Protein AF-A0A6V7LSE6-F1 (afdb_monomer_lite)

pLDDT: mean 80.86, std 15.26, range [28.3, 97.62]

Foldseek 3Di:
DPPPDDDDQDDDDDPPDDPLVLLVLQLVVQQVVCCVVPVDRLVVDPQLSVQSSVQSSVQVLCLLPDQKDWRWGQCSDPRDIDIDMDGNVNSCVSCVVVLVVVCVRVVVRCVSGPDDLANAAEDEAADDVSSRVSSVVVVCVSRVNYDDDPDPDDSDCVVVVVVVVVVVVCVVVVQDPVCVVPDPDPFPFAQFWKWKAWPNDTDDIDHGGPGPPDDDDDDDDHPDDDPVDTDIWIWGAHPPPPGDTHTPGD

Radius of gyration: 24.7 Å; chains: 1; bounding box: 53×60×62 Å

Secondary structure (DSSP, 8-state):
--SS----------TT-SHHHHHHHHHHHHHHHHHHHHS--TTS-HHHHHHHHHHHHHHHHHHHHSSEEEEEEEEEETTEEEEEEEEHHHHHHHHHHHHHHHHHHHHHHHHHSS--GGG--EE---SGGGG-HHHHHHHHHH-TT-EE---SS-TTTHHHHHHHHHHHHHHHTT--TTTTTT--------SSEEEEEETTEEEEEEPTTPPSS---------S--BTTB--EEEEEE-SSSS---EEEE-

InterPro domains:
  IPR013126 Heat shock protein 70 family [PF00012] (2-249)
  IPR013126 Heat shock protein 70 family [PTHR45639] (4-220)
  IPR043129 ATPase, nucleotide binding domain [SSF53067] (3-169)

Organism: NCBI:txid1563983

Structure (mmCIF, N/CA/C/O backbone):
data_AF-A0A6V7LSE6-F1
#
_entry.id   AF-A0A6V7LSE6-F1
#
loop_
_atom_site.group_PDB
_atom_site.id
_atom_site.type_symbol
_atom_site.label_atom_id
_atom_site.label_alt_id
_atom_site.label_comp_id
_atom_site.label_asym_id
_atom_site.label_entity_id
_atom_site.label_seq_id
_atom_site.pdbx_PDB_ins_code
_atom_site.Cartn_x
_atom_site.Cartn_y
_atom_site.Cartn_z
_atom_site.occupancy
_atom_site.B_iso_or_equiv
_atom_site.auth_seq_id
_atom_site.auth_comp_id
_atom_site.auth_asym_id
_atom_site.auth_atom_id
_atom_site.pdbx_PDB_model_num
ATOM 1 N N . VAL A 1 1 ? 18.902 14.011 -17.701 1.00 41.09 1 VAL A N 1
ATOM 2 C CA . VAL A 1 1 ? 18.143 13.471 -18.846 1.00 41.09 1 VAL A CA 1
ATOM 3 C C . VAL A 1 1 ? 18.376 14.410 -20.009 1.00 41.09 1 VAL A C 1
ATOM 5 O O . VAL A 1 1 ? 17.791 15.483 -20.042 1.00 41.09 1 VAL A O 1
ATOM 8 N N . THR A 1 2 ? 19.296 14.055 -20.893 1.00 28.30 2 THR A N 1
ATOM 9 C CA . THR A 1 2 ? 19.590 14.814 -22.112 1.00 28.30 2 THR A CA 1
ATOM 10 C C . THR A 1 2 ? 19.314 13.824 -23.237 1.00 28.30 2 THR A C 1
ATOM 12 O O . THR A 1 2 ? 20.053 12.856 -23.361 1.00 28.30 2 THR A O 1
ATOM 15 N N . GLY A 1 3 ? 18.185 13.971 -23.943 1.00 44.81 3 GLY A N 1
ATOM 16 C CA . GLY A 1 3 ? 17.813 13.079 -25.057 1.00 44.81 3 GLY A CA 1
ATOM 17 C C . GLY A 1 3 ? 16.538 12.235 -24.903 1.00 44.81 3 GLY A C 1
ATOM 18 O O . GLY A 1 3 ? 16.296 11.390 -25.750 1.00 44.81 3 GLY A O 1
ATOM 19 N N . GLY A 1 4 ? 15.714 12.435 -23.867 1.00 54.31 4 GLY A N 1
ATOM 20 C CA . GLY A 1 4 ? 14.363 11.840 -23.799 1.00 54.31 4 GLY A CA 1
ATOM 21 C C . GLY A 1 4 ? 14.275 10.317 -23.598 1.00 54.31 4 GLY A C 1
ATOM 22 O O . GLY A 1 4 ? 13.171 9.805 -23.449 1.00 54.31 4 GLY A O 1
ATOM 23 N N . ALA A 1 5 ? 15.399 9.601 -23.543 1.00 61.03 5 ALA A N 1
ATOM 24 C CA . ALA A 1 5 ? 15.430 8.173 -23.238 1.00 61.03 5 ALA A CA 1
ATOM 25 C C . ALA A 1 5 ? 15.346 7.924 -21.720 1.00 61.03 5 ALA A C 1
ATOM 27 O O . ALA A 1 5 ? 16.067 8.550 -20.935 1.00 61.03 5 ALA A O 1
ATOM 28 N N . PHE A 1 6 ? 14.472 7.000 -21.316 1.00 70.25 6 PHE A N 1
ATOM 29 C CA . PHE A 1 6 ? 14.359 6.507 -19.944 1.00 70.25 6 PHE A CA 1
ATOM 30 C C . PHE A 1 6 ? 15.044 5.143 -19.843 1.00 70.25 6 PHE A C 1
ATOM 32 O O . PHE A 1 6 ? 14.779 4.255 -20.647 1.00 70.25 6 PHE A O 1
ATOM 39 N N . THR A 1 7 ? 15.909 4.966 -18.845 1.00 73.69 7 THR A N 1
ATOM 40 C CA . THR A 1 7 ? 16.570 3.684 -18.565 1.00 73.69 7 THR A CA 1
ATOM 41 C C . THR A 1 7 ? 16.297 3.297 -17.123 1.00 73.69 7 THR A C 1
ATOM 43 O O . THR A 1 7 ? 16.542 4.088 -16.210 1.00 73.69 7 THR A O 1
ATOM 46 N N . ILE A 1 8 ? 15.788 2.084 -16.921 1.00 79.75 8 ILE A N 1
ATOM 47 C CA . ILE A 1 8 ? 15.561 1.515 -15.593 1.00 79.75 8 ILE A CA 1
ATOM 48 C C . ILE A 1 8 ? 16.903 0.986 -15.083 1.00 79.75 8 ILE A C 1
ATOM 50 O O . ILE A 1 8 ? 17.516 0.147 -15.732 1.00 79.75 8 ILE A O 1
ATOM 54 N N . GLN A 1 9 ? 17.368 1.497 -13.942 1.00 83.31 9 GLN A N 1
ATOM 55 C CA . GLN A 1 9 ? 18.620 1.041 -13.320 1.00 83.31 9 GLN A CA 1
ATOM 56 C C . GLN A 1 9 ? 18.411 -0.203 -12.452 1.00 83.31 9 GLN A C 1
ATOM 58 O O . GLN A 1 9 ? 19.243 -1.099 -12.429 1.00 83.31 9 GLN A O 1
ATOM 63 N N . SER A 1 10 ? 17.302 -0.248 -11.715 1.00 84.12 10 SER A N 1
ATOM 64 C CA . SER A 1 10 ? 16.947 -1.352 -10.827 1.00 84.12 10 SER A CA 1
ATOM 65 C C . SER A 1 10 ? 15.459 -1.270 -10.486 1.00 84.12 10 SER A C 1
ATOM 67 O O . SER A 1 10 ? 14.854 -0.198 -10.560 1.00 84.12 10 SER A O 1
ATOM 69 N N . THR A 1 11 ? 14.849 -2.404 -10.153 1.00 84.25 11 THR A N 1
ATOM 70 C CA . THR A 1 11 ? 13.455 -2.515 -9.707 1.00 84.25 11 THR A CA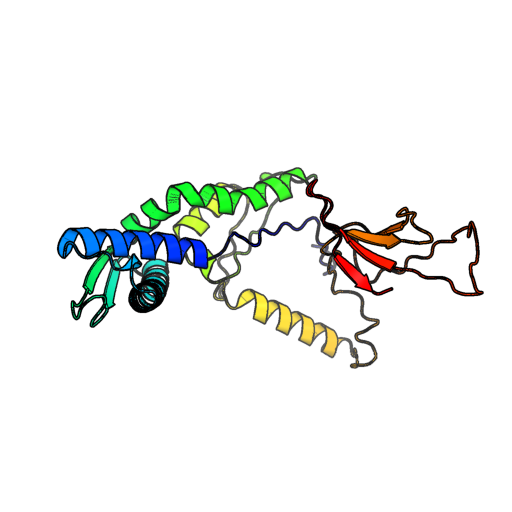 1
ATOM 71 C C . THR A 1 11 ? 13.389 -3.529 -8.573 1.00 84.25 11 THR A C 1
ATOM 73 O O . THR A 1 11 ? 14.045 -4.564 -8.625 1.00 84.25 11 THR A O 1
ATOM 76 N N . LYS A 1 12 ? 12.592 -3.242 -7.540 1.00 85.19 12 LYS A N 1
ATOM 77 C CA . LYS A 1 12 ? 12.327 -4.178 -6.445 1.00 85.19 12 LYS A CA 1
ATOM 78 C C . LYS A 1 12 ? 10.854 -4.132 -6.070 1.00 85.19 12 LYS A C 1
ATOM 80 O O . LYS A 1 12 ? 10.269 -3.056 -5.963 1.00 85.19 12 LYS A O 1
ATOM 85 N N . TYR A 1 13 ? 10.268 -5.304 -5.859 1.00 84.50 13 TYR A N 1
ATOM 86 C CA . TYR A 1 13 ? 8.858 -5.470 -5.529 1.00 84.50 13 TYR A CA 1
ATOM 87 C C . TYR A 1 13 ? 8.682 -6.511 -4.422 1.00 84.50 13 TYR A C 1
ATOM 89 O O . TYR A 1 13 ? 9.361 -7.534 -4.416 1.00 84.50 13 TYR A O 1
ATOM 97 N N . TYR A 1 14 ? 7.748 -6.254 -3.503 1.00 84.50 14 TYR A N 1
ATOM 98 C CA . TYR A 1 14 ? 7.370 -7.190 -2.446 1.00 84.50 14 TYR A CA 1
ATOM 99 C C . TYR A 1 14 ? 5.860 -7.429 -2.513 1.00 84.50 14 TYR A C 1
ATOM 101 O O . TYR A 1 14 ? 5.093 -6.507 -2.224 1.00 84.50 14 TYR A O 1
ATOM 109 N N . PRO A 1 15 ? 5.406 -8.652 -2.836 1.00 81.38 15 PRO A N 1
ATOM 110 C CA . PRO A 1 15 ? 3.982 -8.947 -3.014 1.00 81.38 15 PRO A CA 1
ATOM 111 C C . PRO A 1 15 ? 3.169 -8.825 -1.722 1.00 81.38 15 PRO A C 1
ATOM 113 O O . PRO A 1 15 ? 1.960 -8.605 -1.751 1.00 81.38 15 PRO A O 1
ATOM 116 N N . THR A 1 16 ? 3.832 -8.951 -0.576 1.00 82.06 16 THR A N 1
ATOM 117 C CA . THR A 1 16 ? 3.218 -8.892 0.754 1.00 82.06 16 THR A CA 1
ATOM 118 C C . THR A 1 16 ? 3.060 -7.465 1.286 1.00 82.06 16 THR A C 1
ATOM 120 O O . THR A 1 16 ? 2.354 -7.257 2.275 1.00 82.06 16 THR A O 1
ATOM 123 N N . LEU A 1 17 ? 3.693 -6.470 0.652 1.00 85.31 17 LEU A N 1
ATOM 124 C CA . LEU A 1 17 ? 3.636 -5.073 1.075 1.00 85.31 17 LEU A CA 1
ATOM 125 C C . LEU A 1 17 ? 2.586 -4.320 0.261 1.00 85.31 17 LEU A C 1
ATOM 127 O O . LEU A 1 17 ? 2.703 -4.145 -0.948 1.00 85.31 17 LEU A O 1
ATOM 131 N N . GLY A 1 18 ? 1.543 -3.837 0.934 1.00 87.75 18 GLY A N 1
ATOM 132 C CA . GLY A 1 18 ? 0.503 -3.052 0.286 1.00 87.75 18 GLY A CA 1
ATOM 133 C C . GLY A 1 18 ? -0.510 -2.474 1.262 1.00 87.75 18 GLY A C 1
ATOM 134 O O . GLY A 1 18 ? -0.539 -2.803 2.447 1.00 87.75 18 GLY A O 1
ATOM 135 N N . GLY A 1 19 ? -1.407 -1.634 0.744 1.00 91.44 19 GLY A N 1
ATOM 136 C CA . GLY A 1 19 ? -2.416 -0.953 1.556 1.00 91.44 19 GLY A CA 1
ATOM 137 C C . GLY A 1 19 ? -3.375 -1.884 2.306 1.00 91.44 19 GLY A C 1
ATOM 138 O O . GLY A 1 19 ? -3.972 -1.448 3.289 1.00 91.44 19 GLY A O 1
ATOM 139 N N . HIS A 1 20 ? -3.506 -3.145 1.875 1.00 92.50 20 HIS A N 1
ATOM 140 C CA . HIS A 1 20 ? -4.305 -4.164 2.558 1.00 92.50 20 HIS A CA 1
ATOM 141 C C . HIS A 1 20 ? -3.737 -4.495 3.946 1.00 92.50 20 HIS A C 1
ATOM 143 O O . HIS A 1 20 ? -4.503 -4.562 4.900 1.00 92.50 20 HIS A O 1
ATOM 149 N N . LYS A 1 21 ? -2.406 -4.578 4.090 1.00 93.44 21 LYS A N 1
ATOM 150 C CA . LYS A 1 21 ? -1.740 -4.835 5.375 1.00 93.44 21 LYS A CA 1
ATOM 151 C C . LYS A 1 21 ? -2.041 -3.725 6.383 1.00 93.44 21 LYS A C 1
ATOM 153 O O . LYS A 1 21 ? -2.333 -3.998 7.542 1.00 93.44 21 LYS A O 1
ATOM 158 N N . LEU A 1 22 ? -2.053 -2.466 5.935 1.00 94.62 22 LEU A N 1
ATOM 159 C CA . LEU A 1 22 ? -2.431 -1.327 6.783 1.00 94.62 22 LEU A CA 1
ATOM 160 C C . LEU A 1 22 ? -3.918 -1.354 7.161 1.00 94.62 22 LEU A C 1
ATOM 162 O O . LEU A 1 22 ? -4.269 -1.025 8.295 1.00 94.62 22 LEU A O 1
ATOM 166 N N . THR A 1 23 ? -4.789 -1.769 6.233 1.00 95.88 23 THR A N 1
ATOM 167 C CA . THR A 1 23 ? -6.208 -2.005 6.530 1.00 95.88 23 THR A CA 1
ATOM 168 C C . THR A 1 23 ? -6.370 -3.107 7.581 1.00 95.88 23 THR A C 1
ATOM 170 O O . THR A 1 23 ? -7.172 -2.951 8.497 1.00 95.88 23 THR A O 1
ATOM 173 N N . ASP A 1 24 ? -5.607 -4.197 7.497 1.00 94.94 24 ASP A N 1
ATOM 174 C CA . ASP A 1 24 ? -5.692 -5.325 8.433 1.00 94.94 24 ASP A CA 1
ATOM 175 C C . ASP A 1 24 ? -5.225 -4.941 9.845 1.00 94.94 24 ASP A C 1
ATOM 177 O O . ASP A 1 24 ? -5.874 -5.303 10.829 1.00 94.94 24 ASP A O 1
ATOM 181 N N . LEU A 1 25 ? -4.173 -4.123 9.966 1.00 95.31 25 LEU A N 1
ATOM 182 C CA . LEU A 1 25 ? -3.748 -3.549 11.250 1.00 95.31 25 LEU A CA 1
ATOM 183 C C . LEU A 1 25 ? -4.846 -2.687 11.882 1.00 95.31 25 LEU A C 1
ATOM 185 O O . LEU A 1 25 ? -5.147 -2.821 13.070 1.00 95.31 25 LEU A O 1
ATOM 189 N N . LEU A 1 26 ? -5.480 -1.829 11.081 1.00 96.19 26 LEU A N 1
ATOM 190 C CA . LEU A 1 26 ? -6.577 -0.985 11.546 1.00 96.19 26 LEU A CA 1
ATOM 191 C C . LEU A 1 26 ? -7.817 -1.813 11.919 1.00 96.19 26 LEU A C 1
ATOM 193 O O . LEU A 1 26 ? -8.444 -1.554 12.943 1.00 96.19 26 LEU A O 1
ATOM 197 N N . THR A 1 27 ? -8.135 -2.841 11.132 1.00 96.38 27 THR A N 1
ATOM 198 C CA . THR A 1 27 ? -9.233 -3.784 11.403 1.00 96.38 27 THR A CA 1
ATOM 199 C C . THR A 1 27 ? -9.001 -4.513 12.722 1.00 96.38 27 THR A C 1
ATOM 201 O O . THR A 1 27 ? -9.910 -4.604 13.543 1.00 96.38 27 THR A O 1
ATOM 204 N N . THR A 1 28 ? -7.770 -4.970 12.964 1.00 95.88 28 THR A N 1
ATOM 205 C CA . THR A 1 28 ? -7.382 -5.639 14.213 1.00 95.88 28 THR A CA 1
ATOM 206 C C . THR A 1 28 ? -7.549 -4.698 15.402 1.00 95.88 28 THR A C 1
ATOM 208 O O . THR A 1 28 ? -8.183 -5.065 16.388 1.00 95.88 28 THR A O 1
ATOM 211 N N . TYR A 1 29 ? -7.064 -3.456 15.293 1.00 96.44 29 TYR A N 1
ATOM 212 C CA . TYR A 1 29 ? -7.248 -2.438 16.328 1.00 96.44 29 TYR A CA 1
ATOM 213 C C . TYR A 1 29 ? -8.733 -2.190 16.638 1.00 96.44 29 TYR A C 1
ATOM 215 O O . TYR A 1 29 ? -9.153 -2.294 17.791 1.00 96.44 29 TYR A O 1
ATOM 223 N N . LEU A 1 30 ? -9.553 -1.939 15.618 1.00 96.06 30 LEU A N 1
ATOM 224 C CA . LEU A 1 30 ? -10.990 -1.711 15.791 1.00 96.06 30 LEU A CA 1
ATOM 225 C C . LEU A 1 30 ? -11.705 -2.938 16.380 1.00 96.06 30 LEU A C 1
ATOM 227 O O . LEU A 1 30 ? -12.595 -2.787 17.215 1.00 96.06 30 LEU A O 1
ATOM 231 N N . GLY A 1 31 ? -11.276 -4.148 16.013 1.00 95.44 31 GLY A N 1
ATOM 232 C CA . GLY A 1 31 ? -11.778 -5.396 16.587 1.00 95.44 31 GLY A CA 1
ATOM 233 C C . GLY A 1 31 ? -11.457 -5.517 18.077 1.00 95.44 31 GLY A C 1
ATOM 234 O O . GLY A 1 31 ? -12.325 -5.885 18.868 1.00 95.44 31 GLY A O 1
ATOM 235 N N . THR A 1 32 ? -10.246 -5.122 18.492 1.00 95.69 32 THR A N 1
ATOM 236 C CA . THR A 1 32 ? -9.890 -5.078 19.920 1.00 95.69 32 THR A CA 1
ATOM 237 C C . THR A 1 32 ? -10.710 -4.049 20.698 1.00 95.69 32 THR A C 1
ATOM 239 O O . THR A 1 32 ? -11.151 -4.347 21.806 1.00 95.69 32 THR A O 1
ATOM 242 N N . GLU A 1 33 ? -10.991 -2.878 20.121 1.00 95.12 33 GLU A N 1
ATOM 243 C CA . GLU A 1 33 ? -11.850 -1.856 20.738 1.00 95.12 33 GLU A CA 1
ATOM 244 C C . GLU A 1 33 ? -13.298 -2.347 20.895 1.00 95.12 33 GLU A C 1
ATOM 246 O O . GLU A 1 33 ? -13.911 -2.144 21.946 1.00 95.12 33 GLU A O 1
ATOM 251 N N . PHE A 1 34 ? -13.840 -3.047 19.892 1.00 95.25 34 PHE A N 1
ATOM 252 C CA . PHE A 1 34 ? -15.158 -3.678 19.986 1.00 95.25 34 PHE A CA 1
ATOM 253 C C . PHE A 1 34 ? -15.196 -4.727 21.102 1.00 95.25 34 PHE A C 1
ATOM 255 O O . PHE A 1 34 ? -16.063 -4.666 21.977 1.00 95.25 34 PHE A O 1
ATOM 262 N N . ARG A 1 35 ? -14.208 -5.630 21.141 1.00 94.81 35 ARG A N 1
ATOM 263 C CA . ARG A 1 35 ? -14.106 -6.663 22.180 1.00 94.81 35 ARG A CA 1
ATOM 264 C C . ARG A 1 35 ? -13.972 -6.064 23.576 1.00 94.81 35 ARG A C 1
ATOM 266 O O . ARG A 1 35 ? -14.581 -6.555 24.524 1.00 94.81 35 ARG A O 1
ATOM 273 N N . ASN A 1 36 ? -13.228 -4.972 23.722 1.00 95.06 36 ASN A N 1
ATOM 274 C CA . ASN A 1 36 ? -13.078 -4.290 25.004 1.00 95.06 36 ASN A CA 1
ATOM 275 C C . ASN A 1 36 ? -14.402 -3.698 25.507 1.00 95.06 36 ASN A C 1
ATOM 277 O O . ASN A 1 36 ? -14.684 -3.820 26.705 1.00 95.06 36 ASN A O 1
ATOM 281 N N . LYS A 1 37 ? -15.204 -3.109 24.606 1.00 94.38 37 LYS A N 1
ATOM 282 C CA . LYS A 1 37 ? -16.501 -2.482 24.909 1.00 94.38 37 LYS A CA 1
ATOM 283 C C . LYS A 1 37 ? -17.619 -3.492 25.169 1.00 94.38 37 LYS A C 1
ATOM 285 O O . LYS A 1 37 ? -18.337 -3.344 26.150 1.00 94.38 37 LYS A O 1
ATOM 290 N N . PHE A 1 38 ? -17.757 -4.501 24.312 1.00 92.69 38 PHE A N 1
ATOM 291 C CA . PHE A 1 38 ? -18.925 -5.392 24.304 1.00 92.69 38 PHE A CA 1
ATOM 292 C C . PHE A 1 38 ? -18.638 -6.805 24.812 1.00 92.69 38 PHE A C 1
ATOM 294 O O . PHE A 1 38 ? -19.570 -7.577 24.992 1.00 92.69 38 PHE A O 1
ATOM 301 N N . LYS A 1 39 ? -17.366 -7.145 25.069 1.00 93.56 39 LYS A N 1
ATOM 302 C CA . LYS A 1 39 ? -16.918 -8.487 25.495 1.00 93.56 39 LYS A CA 1
ATOM 303 C C . LYS A 1 39 ? -17.259 -9.610 24.504 1.00 93.56 39 LYS A C 1
ATOM 305 O O . LYS A 1 39 ? -17.228 -10.774 24.880 1.00 93.56 39 LYS A O 1
ATOM 310 N N . ILE A 1 40 ? -17.519 -9.255 23.246 1.00 92.19 40 ILE A N 1
ATOM 311 C CA . ILE A 1 40 ? -17.781 -10.170 22.128 1.00 92.19 40 ILE A CA 1
ATOM 312 C C . ILE A 1 40 ? -16.612 -10.064 21.148 1.00 92.19 40 ILE A C 1
ATOM 314 O O . ILE A 1 40 ? -16.138 -8.956 20.877 1.00 92.19 40 ILE A O 1
ATOM 318 N N . ASP A 1 41 ? -16.132 -11.191 20.626 1.00 90.69 41 ASP A N 1
ATOM 319 C CA . ASP A 1 41 ? -15.043 -11.203 19.652 1.00 90.69 41 ASP A CA 1
ATOM 320 C C . ASP A 1 41 ? -15.600 -11.158 18.214 1.00 90.69 41 ASP A C 1
ATOM 322 O O . ASP A 1 41 ? -16.212 -12.121 17.751 1.00 90.69 41 ASP A O 1
ATOM 326 N N . PRO A 1 42 ? -15.394 -10.058 17.461 1.00 90.00 42 PRO A N 1
ATOM 327 C CA . PRO A 1 42 ? -15.913 -9.945 16.104 1.00 90.00 42 PRO A CA 1
ATOM 328 C C . PRO A 1 42 ? -15.115 -10.806 15.113 1.00 90.00 42 PRO A C 1
ATOM 330 O O . PRO A 1 42 ? -15.494 -10.882 13.945 1.00 90.00 42 PRO A O 1
ATOM 333 N N . THR A 1 43 ? -14.007 -11.428 15.541 1.00 88.25 43 THR A N 1
ATOM 334 C CA . THR A 1 43 ? -13.158 -12.260 14.681 1.00 88.25 43 THR A CA 1
ATOM 335 C C . THR A 1 43 ? -13.688 -13.679 14.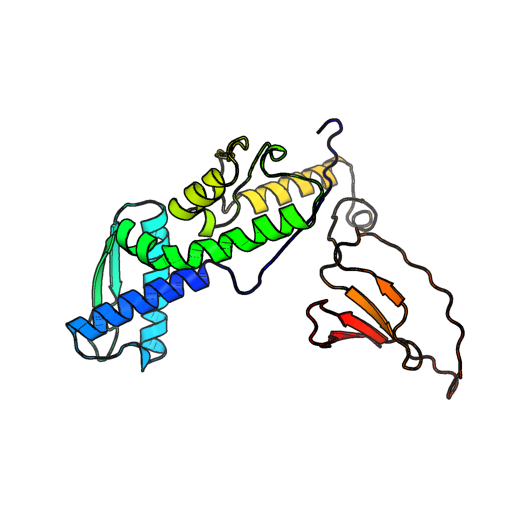485 1.00 88.25 43 THR A C 1
ATOM 337 O O . THR A 1 43 ? -13.307 -14.348 13.526 1.00 88.25 43 THR A O 1
ATOM 340 N N . GLU A 1 44 ? -14.629 -14.121 15.319 1.00 87.44 44 GLU A N 1
ATOM 341 C CA . GLU A 1 44 ? -15.235 -15.453 15.203 1.00 87.44 44 GLU A CA 1
ATOM 342 C C . GLU A 1 44 ? -16.142 -15.575 13.968 1.00 87.44 44 GLU A C 1
ATOM 344 O O . GLU A 1 44 ? -16.314 -16.656 13.404 1.00 87.44 44 GLU A O 1
ATOM 349 N N . SER A 1 45 ? -16.684 -14.453 13.486 1.00 90.94 45 SER A N 1
ATOM 350 C CA . SER A 1 45 ? -17.568 -14.410 12.325 1.00 90.94 45 SER A CA 1
ATOM 351 C C . SER A 1 45 ? -16.887 -13.773 11.118 1.00 90.94 45 SER A C 1
ATOM 353 O O . SER A 1 45 ? -16.556 -12.583 11.090 1.00 90.94 45 SER A O 1
ATOM 355 N N . ARG A 1 46 ? -16.783 -14.545 10.029 1.00 92.75 46 ARG A N 1
ATOM 356 C CA . ARG A 1 46 ? -16.265 -14.058 8.738 1.00 92.75 46 ARG A CA 1
ATOM 357 C C . ARG A 1 46 ? -17.059 -12.859 8.208 1.00 92.75 46 ARG A C 1
ATOM 359 O O . ARG A 1 46 ? -16.484 -11.969 7.577 1.00 92.75 46 ARG A O 1
ATOM 366 N N . ARG A 1 47 ? -18.372 -12.819 8.466 1.00 93.25 47 ARG A N 1
ATOM 367 C CA . ARG A 1 47 ? -19.242 -11.698 8.076 1.00 93.25 47 ARG A CA 1
ATOM 368 C C . ARG A 1 47 ? -18.857 -10.429 8.833 1.00 93.25 47 ARG A C 1
ATOM 370 O O . ARG A 1 47 ? -18.734 -9.374 8.213 1.00 93.25 47 ARG A O 1
ATOM 377 N N . SER A 1 48 ? -18.643 -10.549 10.138 1.00 94.19 48 SER A N 1
ATOM 378 C CA . SER A 1 48 ? -18.290 -9.445 11.031 1.00 94.19 48 SER A CA 1
ATOM 379 C C . SER A 1 48 ? -16.928 -8.854 10.669 1.00 94.19 48 SER A C 1
ATOM 381 O O . SER A 1 48 ? -16.827 -7.646 10.460 1.00 94.19 48 SER A O 1
ATOM 383 N N . ILE A 1 49 ? -15.913 -9.702 10.446 1.00 94.44 49 ILE A N 1
ATOM 384 C CA . ILE A 1 49 ? -14.593 -9.263 9.962 1.00 94.44 49 ILE A CA 1
ATOM 385 C C . ILE A 1 49 ? -14.716 -8.529 8.627 1.00 94.44 49 ILE A C 1
ATOM 387 O O . ILE A 1 49 ? -14.115 -7.474 8.453 1.00 94.44 49 ILE A O 1
ATOM 391 N N . SER A 1 50 ? -15.490 -9.062 7.679 1.00 94.81 50 SER A N 1
ATOM 392 C CA . SER A 1 50 ? -15.607 -8.460 6.344 1.00 94.81 50 SER A CA 1
ATOM 393 C C . SER A 1 50 ? -16.246 -7.069 6.400 1.00 94.81 50 SER A C 1
ATOM 395 O O . SER A 1 50 ? -15.750 -6.144 5.758 1.00 94.81 50 SER A O 1
ATOM 397 N N . LYS A 1 51 ? -17.299 -6.895 7.214 1.00 95.25 51 LYS A N 1
ATOM 398 C CA . LYS A 1 51 ? -17.907 -5.580 7.471 1.00 95.25 51 LYS A CA 1
ATOM 399 C C . LYS A 1 51 ? -16.908 -4.615 8.113 1.00 95.25 51 LYS A C 1
ATOM 401 O O . LYS A 1 51 ? -16.781 -3.480 7.663 1.00 95.25 51 LYS A O 1
ATOM 406 N N . LEU A 1 52 ? -16.188 -5.076 9.137 1.00 95.94 52 LEU A N 1
ATOM 407 C CA . LEU A 1 52 ? -15.213 -4.255 9.849 1.00 95.94 52 LEU A CA 1
ATOM 408 C C . LEU A 1 52 ? -14.056 -3.834 8.942 1.00 95.94 52 LEU A C 1
ATOM 410 O O . LEU A 1 52 ? -13.640 -2.685 8.989 1.00 95.94 52 LEU A O 1
ATOM 414 N N . LYS A 1 53 ? -13.573 -4.742 8.088 1.00 96.56 53 LYS A N 1
ATOM 415 C CA . LYS A 1 53 ? -12.498 -4.483 7.126 1.00 96.56 53 LYS A CA 1
ATOM 416 C C . LYS A 1 53 ? -12.909 -3.453 6.076 1.00 96.56 53 LYS A C 1
ATOM 418 O O . LYS A 1 53 ? -12.125 -2.557 5.772 1.00 96.56 53 LYS A O 1
ATOM 423 N N . PHE A 1 54 ? -14.137 -3.546 5.566 1.00 96.19 54 PHE A N 1
ATOM 424 C CA . PHE A 1 54 ? -14.689 -2.558 4.638 1.00 96.19 54 PHE A CA 1
ATOM 425 C C . PHE A 1 54 ? -14.759 -1.162 5.268 1.00 96.19 54 PHE A C 1
ATOM 427 O O . PHE A 1 54 ? -14.333 -0.181 4.661 1.00 96.19 54 PHE A O 1
ATOM 434 N N . GLU A 1 55 ? -15.236 -1.064 6.510 1.00 97.00 55 GLU A N 1
ATOM 435 C CA . GLU A 1 55 ? -15.303 0.225 7.202 1.00 97.00 55 GLU A CA 1
ATOM 436 C C . GLU A 1 55 ? -13.913 0.745 7.599 1.00 97.00 55 GLU A C 1
ATOM 438 O O . GLU A 1 55 ? -13.621 1.929 7.437 1.00 97.00 55 GLU A O 1
ATOM 443 N N . ALA A 1 56 ? -13.003 -0.139 8.016 1.00 97.12 56 ALA A N 1
ATOM 444 C CA . ALA A 1 56 ? -11.609 0.200 8.287 1.00 97.12 56 ALA A CA 1
ATOM 445 C C . ALA A 1 56 ? -10.909 0.769 7.043 1.00 97.12 56 ALA A C 1
ATOM 447 O O . ALA A 1 56 ? -10.151 1.734 7.149 1.00 97.12 56 ALA A O 1
ATOM 448 N N . GLU A 1 57 ? -11.175 0.223 5.855 1.00 96.06 57 GLU A N 1
ATOM 449 C CA . GLU A 1 57 ? -10.643 0.761 4.604 1.00 96.06 57 GLU A CA 1
ATOM 450 C C . GLU A 1 57 ? -11.135 2.189 4.340 1.00 96.06 57 GLU A C 1
ATOM 452 O O . GLU A 1 57 ? -10.317 3.068 4.050 1.00 96.06 57 GLU A O 1
ATOM 457 N N . LYS A 1 58 ? -12.430 2.468 4.535 1.00 96.19 58 LYS A N 1
ATOM 458 C CA . LYS A 1 58 ? -12.958 3.839 4.445 1.00 96.19 58 LYS A CA 1
ATOM 459 C C . LYS A 1 58 ? -12.306 4.767 5.462 1.00 96.19 58 LYS A C 1
ATOM 461 O O . LYS A 1 58 ? -11.865 5.855 5.094 1.00 96.19 58 LYS A O 1
ATOM 466 N N . CYS A 1 59 ? -12.194 4.342 6.721 1.00 96.81 59 CYS A N 1
ATOM 467 C CA . CYS A 1 59 ? -11.528 5.131 7.752 1.00 96.81 59 CYS A CA 1
ATOM 468 C C . CYS A 1 59 ? -10.081 5.444 7.359 1.00 96.81 59 CYS A C 1
ATOM 470 O O . CYS A 1 59 ? -9.666 6.591 7.468 1.00 96.81 59 CYS A O 1
ATOM 472 N N . LYS A 1 60 ? -9.324 4.471 6.837 1.00 96.00 60 LYS A N 1
ATOM 473 C CA . LYS A 1 60 ? -7.955 4.677 6.334 1.00 96.00 60 LYS A CA 1
ATOM 474 C C . LYS A 1 60 ? -7.905 5.741 5.232 1.00 96.00 60 LYS A C 1
ATOM 476 O O . LYS A 1 60 ? -7.030 6.609 5.269 1.00 96.00 60 LYS A O 1
ATOM 481 N N . HIS A 1 61 ? -8.833 5.709 4.273 1.00 94.69 61 HIS A N 1
ATOM 482 C CA . HIS A 1 61 ? -8.918 6.739 3.231 1.00 94.69 61 HIS A CA 1
ATOM 483 C C . HIS A 1 61 ? -9.170 8.126 3.827 1.00 94.69 61 HIS A C 1
ATOM 485 O O . HIS A 1 61 ? -8.437 9.062 3.512 1.00 94.69 61 HIS A O 1
ATOM 491 N N . VAL A 1 62 ? -10.129 8.248 4.749 1.00 95.94 62 VAL A N 1
ATOM 492 C CA . VAL A 1 62 ? -10.420 9.515 5.437 1.00 95.94 62 VAL A CA 1
ATOM 493 C C . VAL A 1 62 ? -9.209 9.993 6.237 1.00 95.94 62 VAL A C 1
ATOM 495 O O . VAL A 1 62 ? -8.827 11.149 6.110 1.00 95.94 62 VAL A O 1
ATOM 498 N N . LEU A 1 63 ? -8.541 9.119 6.992 1.00 96.06 63 LEU A N 1
ATOM 499 C CA . LEU A 1 63 ? -7.365 9.453 7.808 1.00 96.06 63 LEU A CA 1
ATOM 500 C C . LEU A 1 63 ? -6.149 9.889 6.981 1.00 96.06 63 LEU A C 1
ATOM 502 O O . LEU A 1 63 ? -5.295 10.620 7.487 1.00 96.06 63 LEU A O 1
ATOM 506 N N . SER A 1 64 ? -6.083 9.483 5.711 1.00 92.56 64 SER A N 1
ATOM 507 C CA . SER A 1 64 ? -5.042 9.932 4.779 1.00 92.56 64 SER A CA 1
ATOM 508 C C . SER A 1 64 ? -5.200 11.414 4.407 1.00 92.56 64 SER A C 1
ATOM 510 O O . SER A 1 64 ? -4.233 12.048 4.003 1.00 92.56 64 SER A O 1
ATOM 512 N N . THR A 1 65 ? -6.389 12.002 4.596 1.00 91.19 65 THR A N 1
ATOM 513 C CA . THR A 1 65 ? -6.680 13.410 4.260 1.00 91.19 65 THR A CA 1
ATOM 514 C C . THR A 1 65 ? -7.075 14.242 5.482 1.00 91.19 65 THR A C 1
ATOM 516 O O . THR A 1 65 ? -6.547 15.334 5.684 1.00 91.19 65 THR A O 1
ATOM 519 N N . MET A 1 66 ? -7.914 13.705 6.366 1.00 95.56 66 MET A N 1
ATOM 520 C CA . MET A 1 66 ? -8.401 14.333 7.598 1.00 95.56 66 MET A CA 1
ATOM 521 C C . MET A 1 66 ? -7.680 13.803 8.844 1.00 95.56 66 MET A C 1
ATOM 523 O O . MET A 1 66 ? -7.081 12.727 8.829 1.00 95.56 66 MET A O 1
ATOM 527 N N . SER A 1 67 ? -7.698 14.573 9.931 1.00 95.81 67 SER A N 1
ATOM 528 C CA . SER A 1 67 ? -7.041 14.216 11.197 1.00 95.81 67 SER A CA 1
ATOM 529 C C . SER A 1 67 ? -7.832 13.207 12.034 1.00 95.81 67 SER A C 1
ATOM 531 O O . SER A 1 67 ? -7.268 12.601 12.946 1.00 95.81 67 SER A O 1
ATOM 533 N N . THR A 1 68 ? -9.116 13.011 11.740 1.00 96.69 68 THR A N 1
ATOM 534 C CA . THR A 1 68 ? -10.015 12.092 12.443 1.00 96.69 68 THR A CA 1
ATOM 535 C C . THR A 1 68 ? -10.919 11.365 11.451 1.00 96.69 68 THR A C 1
ATOM 537 O O . THR A 1 68 ? -11.214 11.877 10.373 1.00 96.69 68 THR A O 1
ATOM 540 N N . ALA A 1 69 ? -11.352 10.161 11.816 1.00 97.56 69 ALA A N 1
ATOM 541 C CA . ALA A 1 69 ? -12.347 9.390 11.085 1.00 97.56 69 ALA A CA 1
ATOM 542 C C . ALA A 1 69 ? -13.318 8.719 12.060 1.00 97.56 69 ALA A C 1
ATOM 544 O O . ALA A 1 69 ? -12.934 8.300 13.156 1.00 97.56 69 ALA A O 1
ATOM 545 N N . HIS A 1 70 ? -14.574 8.611 11.638 1.00 96.94 70 HIS A N 1
ATOM 546 C CA . HIS A 1 70 ? -15.618 7.903 12.363 1.00 96.94 70 HIS A CA 1
ATOM 547 C C . HIS A 1 70 ? -15.801 6.516 11.750 1.00 96.94 70 HIS A C 1
ATOM 549 O O . HIS A 1 70 ? -16.095 6.412 10.563 1.00 96.94 70 HIS A O 1
ATOM 555 N N . CYS A 1 71 ? -15.612 5.469 12.547 1.00 96.50 71 CYS A N 1
ATOM 556 C CA . CYS A 1 71 ? -15.930 4.097 12.180 1.00 96.50 71 CYS A CA 1
ATOM 557 C C . CYS A 1 71 ? -17.318 3.769 12.724 1.00 96.50 71 CYS A C 1
ATOM 559 O O . CYS A 1 71 ? -17.511 3.786 13.944 1.00 96.50 71 CYS A O 1
ATOM 561 N N . SER A 1 72 ? -18.266 3.485 11.831 1.00 95.50 72 SER A N 1
ATOM 562 C CA . SER A 1 72 ? -19.623 3.080 12.192 1.00 95.50 72 SER A CA 1
ATOM 563 C C . SER A 1 72 ? -20.030 1.837 11.412 1.00 95.50 72 SER A C 1
ATOM 565 O O . SER A 1 72 ? -20.024 1.839 10.182 1.00 95.50 72 SER A O 1
ATOM 567 N N . VAL A 1 73 ? -20.375 0.765 12.125 1.00 95.00 73 VAL A N 1
ATOM 568 C CA . VAL A 1 73 ? -20.822 -0.497 11.531 1.00 95.00 73 VAL A CA 1
ATOM 569 C C . VAL A 1 73 ? -22.085 -0.974 12.230 1.00 95.00 73 VAL A C 1
ATOM 571 O O . VAL A 1 73 ? -22.058 -1.319 13.411 1.00 95.00 73 VAL A O 1
ATOM 574 N N . GLU A 1 74 ? -23.174 -1.049 11.472 1.00 94.38 74 GLU A N 1
ATOM 575 C CA . GLU A 1 74 ? -24.449 -1.590 11.939 1.00 94.38 74 GLU A CA 1
ATOM 576 C C . GLU A 1 74 ? -24.404 -3.121 12.020 1.00 94.38 74 GLU A C 1
ATOM 578 O O . GLU A 1 74 ? -23.945 -3.810 11.089 1.00 94.38 74 GLU A O 1
ATOM 583 N N . SER A 1 75 ? -24.926 -3.655 13.126 1.00 93.12 75 SER A N 1
ATOM 584 C CA . SER A 1 75 ? -25.032 -5.079 13.420 1.00 93.12 75 SER A CA 1
ATOM 585 C C . SER A 1 75 ? -23.709 -5.786 13.112 1.00 93.12 75 SER A C 1
ATOM 587 O O . SER A 1 75 ? -23.614 -6.637 12.213 1.00 93.12 75 SER A O 1
ATOM 589 N N . LEU A 1 76 ? -22.639 -5.331 13.773 1.00 92.06 76 LEU A N 1
ATOM 590 C CA . LEU A 1 76 ? -21.284 -5.813 13.527 1.00 92.06 76 LEU A CA 1
ATOM 591 C C . LEU A 1 76 ? -21.149 -7.269 13.974 1.00 92.06 76 LEU A C 1
ATOM 593 O O . LEU A 1 76 ? -20.708 -8.092 13.181 1.00 92.06 76 LEU A O 1
ATOM 597 N N . CYS A 1 77 ? -21.542 -7.590 15.207 1.00 92.12 77 CYS A N 1
ATOM 598 C CA . CYS A 1 77 ? -21.551 -8.952 15.745 1.00 92.12 77 CYS A CA 1
ATOM 599 C C . CYS A 1 77 ? -22.741 -9.117 16.693 1.00 92.12 77 CYS A C 1
ATOM 601 O O . CYS A 1 77 ? -23.018 -8.206 17.465 1.00 92.12 77 CYS A O 1
ATOM 603 N N . ASP A 1 78 ? -23.462 -10.237 16.601 1.00 88.75 78 ASP A N 1
ATOM 604 C CA . ASP A 1 78 ? -24.619 -10.572 17.452 1.00 88.75 78 ASP A CA 1
ATOM 605 C C . ASP A 1 78 ? -25.673 -9.460 17.595 1.00 88.75 78 ASP A C 1
ATOM 607 O O . ASP A 1 78 ? -26.266 -9.262 18.652 1.00 88.75 78 ASP A O 1
ATOM 611 N N . GLY A 1 79 ? -25.910 -8.702 16.520 1.00 89.56 79 GLY A N 1
ATOM 612 C CA . GLY A 1 79 ? -26.878 -7.602 16.528 1.00 89.56 79 GLY A CA 1
ATOM 613 C C . GLY A 1 79 ? -26.379 -6.310 17.182 1.00 89.56 79 GLY A C 1
ATOM 614 O O . GLY A 1 79 ? -27.131 -5.345 17.233 1.00 89.56 79 GLY A O 1
ATOM 615 N N . VAL A 1 80 ? -25.127 -6.264 17.645 1.00 92.75 80 VAL A N 1
ATOM 616 C CA . VAL A 1 80 ? -24.531 -5.092 18.293 1.00 92.75 80 VAL A CA 1
ATOM 617 C C . VAL A 1 80 ? -23.910 -4.155 17.263 1.00 92.75 80 VAL A C 1
ATOM 619 O O . VAL A 1 80 ? -23.077 -4.564 16.447 1.00 92.75 80 VAL A O 1
ATOM 622 N N . ASP A 1 81 ? -24.275 -2.880 17.342 1.00 94.50 81 ASP A N 1
ATOM 623 C CA . ASP A 1 81 ? -23.687 -1.815 16.534 1.00 94.50 81 ASP A CA 1
ATOM 624 C C . ASP A 1 81 ? -22.333 -1.372 17.091 1.00 94.50 81 ASP A C 1
ATOM 626 O O . ASP A 1 81 ? -22.112 -1.302 18.304 1.00 94.50 81 ASP A O 1
ATOM 630 N N . PHE A 1 82 ? -21.414 -1.019 16.198 1.00 95.69 82 PHE A N 1
ATOM 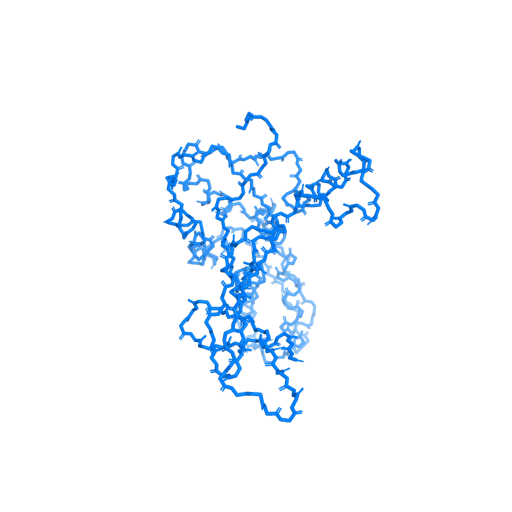631 C CA . PHE A 1 82 ? -20.108 -0.497 16.569 1.00 95.69 82 PHE A CA 1
ATOM 632 C C . PHE A 1 82 ? -19.946 0.942 16.108 1.00 95.69 82 PHE A C 1
ATOM 634 O O . PHE A 1 82 ? -20.082 1.242 14.928 1.00 95.69 82 PHE A O 1
ATOM 641 N N . SER A 1 83 ? -19.589 1.816 17.047 1.00 95.81 83 SER A N 1
ATOM 642 C CA . SER A 1 83 ? -19.238 3.204 16.771 1.00 95.81 83 SER A CA 1
ATOM 643 C C . SER A 1 83 ? -17.962 3.583 17.526 1.00 95.81 83 SER A C 1
ATOM 645 O O . SER A 1 83 ? -17.841 3.391 18.749 1.00 95.81 83 SER A O 1
ATOM 647 N N . HIS A 1 84 ? -16.968 4.082 16.794 1.00 96.06 84 HIS A N 1
ATOM 648 C CA . HIS A 1 84 ? -15.681 4.482 17.351 1.00 96.06 84 HIS A CA 1
ATOM 649 C C . HIS A 1 84 ? -15.019 5.580 16.513 1.00 96.06 84 HIS A C 1
ATOM 651 O O . HIS A 1 84 ? -14.963 5.501 15.290 1.00 96.06 84 HIS A O 1
ATOM 657 N N . ASN A 1 85 ? -14.476 6.597 17.182 1.00 96.31 85 ASN A N 1
ATOM 658 C CA . ASN A 1 85 ? -13.692 7.650 16.542 1.00 96.31 85 ASN A CA 1
ATOM 659 C C . ASN A 1 85 ? -12.208 7.312 16.632 1.00 96.31 85 ASN A C 1
ATOM 661 O O . ASN A 1 85 ? -11.701 7.069 17.724 1.00 96.31 85 ASN A O 1
ATOM 665 N N . ILE A 1 86 ? -11.506 7.370 15.505 1.00 96.81 86 ILE A N 1
ATOM 666 C CA . ILE A 1 86 ? -10.060 7.179 15.436 1.00 96.81 86 ILE A CA 1
ATOM 667 C C . ILE A 1 8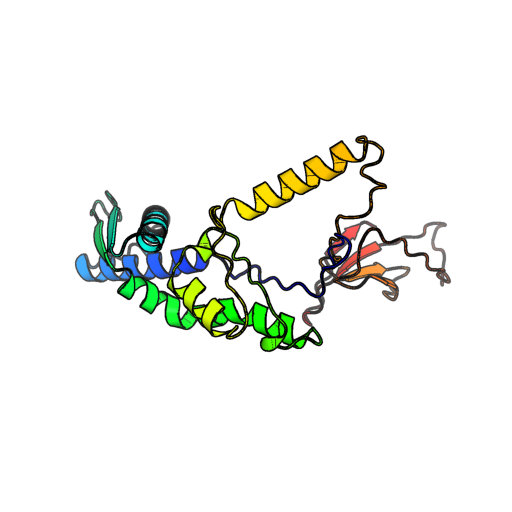6 ? -9.377 8.452 14.932 1.00 96.81 86 ILE A C 1
ATOM 669 O O . ILE A 1 86 ? -9.874 9.143 14.043 1.00 96.81 86 ILE A O 1
ATOM 673 N N . THR A 1 87 ? -8.220 8.774 15.508 1.00 97.62 87 THR A N 1
ATOM 674 C CA . THR A 1 87 ? -7.381 9.897 15.077 1.00 97.62 87 THR A CA 1
ATOM 675 C C . THR A 1 87 ? -6.252 9.420 14.166 1.00 97.62 87 THR A C 1
ATOM 677 O O . THR A 1 87 ? -5.775 8.287 14.282 1.00 97.62 87 THR A O 1
ATOM 680 N N . ARG A 1 88 ? -5.760 10.304 13.291 1.00 96.88 88 ARG A N 1
ATOM 681 C CA . ARG A 1 88 ? -4.601 10.034 12.428 1.00 96.88 88 ARG A CA 1
ATOM 682 C C . ARG A 1 88 ? -3.383 9.663 13.257 1.00 96.88 88 ARG A C 1
ATOM 684 O O . ARG A 1 88 ? -2.741 8.674 12.944 1.00 96.88 88 ARG A O 1
ATOM 691 N N . ALA A 1 89 ? -3.124 10.376 14.352 1.00 96.31 89 ALA A N 1
ATOM 692 C CA . ALA A 1 89 ? -2.012 10.065 15.249 1.00 96.31 89 ALA A CA 1
ATOM 693 C C . ALA A 1 89 ? -2.087 8.626 15.790 1.00 96.31 89 ALA A C 1
ATOM 695 O O . ALA A 1 89 ? -1.076 7.930 15.860 1.00 96.31 89 ALA A O 1
ATOM 696 N N . ARG A 1 90 ? -3.290 8.140 16.134 1.00 96.00 90 ARG A N 1
ATOM 697 C CA . ARG A 1 90 ? -3.470 6.751 16.574 1.00 96.00 90 ARG A CA 1
ATOM 698 C C . ARG A 1 90 ? -3.178 5.768 15.444 1.00 96.00 90 ARG A C 1
ATOM 700 O O . ARG A 1 90 ? -2.469 4.796 15.677 1.00 96.00 90 ARG A O 1
ATOM 707 N N . PHE A 1 91 ? -3.680 6.035 14.242 1.00 96.56 91 PHE A N 1
ATOM 708 C CA . PHE A 1 91 ? -3.402 5.213 13.065 1.00 96.56 91 PHE A CA 1
ATOM 709 C C . PHE A 1 91 ? -1.913 5.190 12.699 1.00 96.56 91 PHE A C 1
ATOM 711 O O . PHE A 1 91 ? -1.355 4.118 12.492 1.00 96.56 91 PHE A O 1
ATOM 718 N N . GLU A 1 92 ? -1.243 6.340 12.700 1.00 94.94 92 GLU A N 1
ATOM 719 C CA . GLU A 1 92 ? 0.192 6.455 12.428 1.00 94.94 92 GLU A CA 1
ATOM 720 C C . GLU A 1 92 ? 1.038 5.697 13.458 1.00 94.94 92 GLU A C 1
ATOM 722 O O . GLU A 1 92 ? 2.007 5.038 13.088 1.00 94.94 92 GLU A O 1
ATOM 727 N N . ASN A 1 93 ? 0.629 5.700 14.729 1.00 95.38 93 ASN A N 1
ATOM 728 C CA . ASN A 1 93 ? 1.265 4.883 15.763 1.00 95.38 93 ASN A CA 1
ATOM 729 C C . ASN A 1 93 ? 1.077 3.375 15.522 1.00 95.38 93 ASN A C 1
ATOM 731 O O . ASN A 1 93 ? 2.002 2.609 15.778 1.00 95.38 93 ASN A O 1
ATOM 735 N N . LEU A 1 94 ? -0.087 2.943 15.018 1.00 94.88 94 LEU A N 1
ATOM 736 C CA . LEU A 1 94 ? -0.345 1.532 14.692 1.00 94.88 94 LEU A CA 1
ATOM 737 C C . LEU A 1 94 ? 0.533 1.045 13.535 1.00 94.88 94 LEU A C 1
ATOM 739 O O . LEU A 1 94 ? 1.052 -0.067 13.581 1.00 94.88 94 LEU A O 1
ATOM 743 N N . ILE A 1 95 ? 0.708 1.870 12.501 1.00 94.31 95 ILE A N 1
ATOM 744 C CA . ILE A 1 95 ? 1.510 1.499 11.328 1.00 94.31 95 ILE A CA 1
ATOM 745 C C . ILE A 1 95 ? 3.009 1.734 11.539 1.00 94.31 95 ILE A C 1
ATOM 747 O O . ILE A 1 95 ? 3.810 1.140 10.826 1.00 94.31 95 ILE A O 1
ATOM 751 N N . GLY A 1 96 ? 3.400 2.568 12.508 1.00 92.19 96 GLY A N 1
ATOM 752 C CA . GLY A 1 96 ? 4.778 2.999 12.760 1.00 92.19 96 GLY A CA 1
ATOM 753 C C . GLY A 1 96 ? 5.831 1.882 12.738 1.00 92.19 96 GLY A C 1
ATOM 754 O O . GLY A 1 96 ? 6.806 2.024 11.998 1.00 92.19 96 GLY A O 1
ATOM 755 N N . PRO A 1 97 ? 5.641 0.762 13.466 1.00 91.44 97 PRO A N 1
ATOM 756 C CA . PRO A 1 97 ? 6.575 -0.368 13.444 1.00 91.44 97 PRO A CA 1
ATOM 757 C C . PRO A 1 97 ? 6.740 -1.005 12.058 1.00 91.44 97 PRO A C 1
ATOM 759 O O . PRO A 1 97 ? 7.820 -1.476 11.714 1.00 91.44 97 PRO A O 1
ATOM 762 N N . TYR A 1 98 ? 5.683 -0.978 11.246 1.00 91.19 98 TYR A N 1
ATOM 763 C CA . TYR A 1 98 ? 5.636 -1.603 9.926 1.00 91.19 98 TYR A CA 1
ATOM 764 C C . TYR A 1 98 ? 6.148 -0.690 8.812 1.00 91.19 98 TYR A C 1
ATOM 766 O O . TYR A 1 98 ? 6.468 -1.183 7.737 1.00 91.19 98 TYR A O 1
ATOM 774 N N . ILE A 1 99 ? 6.260 0.626 9.039 1.00 90.38 99 ILE A N 1
ATOM 775 C CA . ILE A 1 99 ? 6.761 1.576 8.028 1.00 90.38 99 ILE A CA 1
ATOM 776 C C . ILE A 1 99 ? 8.172 1.204 7.562 1.00 90.38 99 ILE A C 1
ATOM 778 O O . ILE A 1 99 ? 8.481 1.362 6.385 1.00 90.38 99 ILE A O 1
ATOM 782 N N . THR A 1 100 ? 9.016 0.679 8.451 1.00 89.19 100 THR A N 1
ATOM 783 C CA . THR A 1 100 ? 10.373 0.240 8.096 1.00 89.19 100 THR A CA 1
ATOM 784 C C . THR A 1 100 ? 10.357 -0.829 7.002 1.00 89.19 100 THR A C 1
ATOM 786 O O . THR A 1 100 ? 11.197 -0.790 6.108 1.00 89.19 100 THR A O 1
ATOM 789 N N . GLU A 1 101 ? 9.359 -1.718 6.992 1.00 91.25 101 GLU A N 1
ATOM 790 C CA . GLU A 1 101 ? 9.217 -2.718 5.929 1.00 91.25 101 GLU A CA 1
ATOM 791 C C . GLU A 1 101 ? 8.924 -2.077 4.564 1.00 91.25 101 GLU A C 1
ATOM 793 O O . GLU A 1 101 ? 9.419 -2.556 3.553 1.00 91.25 101 GLU A O 1
ATOM 798 N N . TYR A 1 102 ? 8.181 -0.965 4.520 1.00 89.62 102 TYR A N 1
ATOM 799 C CA . TYR A 1 102 ? 7.925 -0.217 3.278 1.00 89.62 102 TYR A CA 1
ATOM 800 C C . TYR A 1 102 ? 9.153 0.553 2.778 1.00 89.62 102 TYR A C 1
ATOM 802 O O . TYR A 1 102 ? 9.190 0.956 1.618 1.00 89.62 102 TYR A O 1
ATOM 810 N N . ILE A 1 103 ? 10.149 0.766 3.642 1.00 90.62 103 ILE A N 1
ATOM 811 C CA . ILE A 1 103 ? 11.408 1.444 3.311 1.00 90.62 103 ILE A CA 1
ATOM 812 C C . ILE A 1 103 ? 12.456 0.450 2.802 1.00 90.62 103 ILE A C 1
ATOM 814 O O . ILE A 1 103 ? 13.263 0.808 1.947 1.00 90.62 103 ILE A O 1
ATOM 818 N N . GLN A 1 104 ? 12.428 -0.799 3.273 1.00 91.25 104 GLN A N 1
ATOM 819 C CA . GLN A 1 104 ? 13.389 -1.834 2.880 1.00 91.25 104 GLN A CA 1
ATOM 820 C C . GLN A 1 104 ? 13.607 -1.970 1.356 1.00 91.25 104 GLN A C 1
ATOM 822 O O . GLN A 1 104 ? 14.765 -2.011 0.947 1.00 91.25 104 GLN A O 1
ATOM 827 N N . PRO A 1 105 ? 12.567 -1.939 0.492 1.00 91.31 105 PRO A N 1
ATOM 828 C CA . PRO A 1 105 ? 12.756 -2.029 -0.956 1.00 91.31 105 PRO A CA 1
ATOM 829 C C . PRO A 1 105 ? 13.640 -0.913 -1.518 1.00 91.31 105 PRO A C 1
ATOM 831 O O . PRO A 1 105 ? 14.379 -1.127 -2.474 1.00 91.31 105 PRO A O 1
ATOM 834 N N . ILE A 1 106 ? 13.568 0.281 -0.926 1.00 90.75 106 ILE A N 1
ATOM 835 C CA . ILE A 1 106 ? 14.358 1.441 -1.343 1.00 90.75 106 ILE A CA 1
ATOM 836 C C . ILE A 1 106 ? 15.837 1.192 -1.038 1.00 90.75 106 ILE A C 1
ATOM 838 O O . ILE A 1 106 ? 16.690 1.460 -1.879 1.00 90.75 106 ILE A O 1
ATOM 842 N N . MET A 1 107 ? 16.137 0.647 0.143 1.00 89.88 107 MET A N 1
ATOM 843 C CA . MET A 1 107 ? 17.507 0.320 0.541 1.00 89.88 107 MET A CA 1
ATOM 844 C C . MET A 1 107 ? 18.101 -0.786 -0.333 1.00 89.88 107 MET A C 1
ATOM 846 O O . MET A 1 107 ? 19.241 -0.671 -0.772 1.00 89.88 107 MET A O 1
ATOM 850 N N . ASP A 1 108 ? 17.315 -1.814 -0.649 1.00 90.31 108 ASP A N 1
ATOM 851 C CA . ASP A 1 108 ? 17.742 -2.906 -1.525 1.00 90.31 108 ASP A CA 1
ATOM 852 C C . ASP A 1 108 ? 18.036 -2.405 -2.950 1.00 90.31 108 ASP A C 1
ATOM 854 O O . ASP A 1 108 ? 19.032 -2.802 -3.553 1.00 90.31 108 ASP A O 1
ATOM 858 N N . ILE A 1 109 ? 17.227 -1.476 -3.476 1.00 89.44 109 ILE A N 1
ATOM 859 C CA . ILE A 1 109 ? 17.493 -0.828 -4.771 1.00 89.44 109 ILE A CA 1
ATOM 860 C C . ILE A 1 109 ? 18.800 -0.036 -4.724 1.00 89.44 109 ILE A C 1
ATOM 862 O O . ILE A 1 109 ? 19.609 -0.158 -5.641 1.00 89.44 109 ILE A O 1
ATOM 866 N N . LEU A 1 110 ? 19.027 0.750 -3.669 1.00 89.44 110 LEU A N 1
ATOM 867 C CA . LEU A 1 110 ? 20.260 1.525 -3.523 1.00 89.44 110 LEU A CA 1
ATOM 868 C C . LEU A 1 110 ? 21.486 0.611 -3.442 1.00 89.44 110 LEU A C 1
ATOM 870 O O . LEU A 1 110 ? 22.464 0.885 -4.120 1.00 89.44 110 LEU A O 1
ATOM 874 N N . ASN A 1 111 ? 21.406 -0.509 -2.720 1.00 88.50 111 ASN A N 1
ATOM 875 C CA . ASN A 1 111 ? 22.492 -1.490 -2.636 1.00 88.50 111 ASN A CA 1
ATOM 876 C C . ASN A 1 111 ? 22.781 -2.188 -3.974 1.00 88.50 111 ASN A C 1
ATOM 878 O O . ASN A 1 111 ? 23.934 -2.497 -4.269 1.00 88.50 111 ASN A O 1
ATOM 882 N N . ASN A 1 112 ? 21.749 -2.426 -4.788 1.00 85.88 112 ASN A N 1
ATOM 883 C CA . ASN A 1 112 ? 21.888 -3.050 -6.107 1.00 85.88 112 ASN A CA 1
ATOM 884 C C . ASN A 1 112 ? 22.371 -2.076 -7.191 1.00 85.88 112 ASN A C 1
ATOM 886 O O . ASN A 1 112 ? 22.715 -2.504 -8.291 1.00 85.88 112 ASN A O 1
ATOM 890 N N . THR A 1 113 ? 22.381 -0.773 -6.910 1.00 85.75 113 THR A N 1
ATOM 891 C CA . THR A 1 113 ? 22.844 0.256 -7.846 1.00 85.75 113 THR A CA 1
ATOM 892 C C . THR A 1 113 ? 24.141 0.882 -7.356 1.00 85.75 113 THR A C 1
ATOM 894 O O . THR A 1 113 ? 24.440 0.903 -6.170 1.00 85.75 113 THR A O 1
ATOM 897 N N . SER A 1 114 ? 24.919 1.473 -8.258 1.00 84.56 114 SER A N 1
ATOM 898 C CA . SER A 1 114 ? 26.080 2.282 -7.871 1.00 84.56 114 SER A CA 1
ATOM 899 C C . SER A 1 114 ? 25.692 3.693 -7.401 1.00 84.56 114 SER A C 1
ATOM 901 O O . SER A 1 114 ? 26.511 4.607 -7.481 1.00 84.56 114 SER A O 1
ATOM 903 N N . HIS A 1 115 ? 24.435 3.905 -6.998 1.00 85.94 115 HIS A N 1
ATOM 904 C CA . HIS A 1 115 ? 23.902 5.206 -6.613 1.00 85.94 115 HIS A CA 1
ATOM 905 C C . HIS A 1 115 ? 23.712 5.290 -5.107 1.00 85.94 115 HIS A C 1
ATOM 907 O O . HIS A 1 115 ? 23.207 4.382 -4.453 1.00 85.94 115 HIS A O 1
ATOM 913 N N . THR A 1 116 ? 24.079 6.436 -4.561 1.00 88.25 116 THR A N 1
ATOM 914 C CA . THR A 1 116 ? 23.808 6.793 -3.179 1.00 88.25 116 THR A CA 1
ATOM 915 C C . THR A 1 116 ? 22.511 7.583 -3.083 1.00 88.25 116 THR A C 1
ATOM 917 O O . THR A 1 116 ? 21.998 8.133 -4.058 1.00 88.25 116 THR A O 1
ATOM 920 N N . VAL A 1 117 ? 22.002 7.711 -1.862 1.00 87.81 117 VAL A N 1
ATOM 921 C CA . VAL A 1 117 ? 20.861 8.573 -1.532 1.00 87.81 117 VAL A CA 1
ATOM 922 C C . VAL A 1 117 ? 21.024 10.005 -2.078 1.00 87.81 117 VAL A C 1
ATOM 924 O O . VAL A 1 117 ? 20.042 10.634 -2.468 1.00 87.81 117 VAL A O 1
ATOM 927 N N . MET A 1 118 ? 22.258 10.516 -2.127 1.00 87.88 118 MET A N 1
ATOM 928 C CA . MET A 1 118 ? 22.579 11.874 -2.583 1.00 87.88 118 MET A CA 1
ATOM 929 C C . MET A 1 118 ? 22.454 12.042 -4.102 1.00 87.88 118 MET A C 1
ATOM 931 O O . MET A 1 118 ? 22.255 13.156 -4.584 1.00 87.88 118 MET A O 1
ATOM 935 N N . ASP A 1 119 ? 22.546 10.947 -4.857 1.00 88.69 119 ASP A N 1
ATOM 936 C CA . ASP A 1 119 ? 22.466 10.963 -6.320 1.00 88.69 119 ASP A CA 1
ATOM 937 C C . ASP A 1 119 ? 21.016 11.063 -6.820 1.00 88.69 119 ASP A C 1
ATOM 939 O O . ASP A 1 119 ? 20.760 11.428 -7.974 1.00 88.69 119 ASP A O 1
ATOM 943 N N . ILE A 1 120 ? 20.048 10.770 -5.946 1.00 90.12 120 ILE A N 1
ATOM 944 C CA . ILE A 1 120 ? 18.623 10.793 -6.264 1.00 90.12 120 ILE A CA 1
ATOM 945 C C . ILE A 1 120 ? 18.094 12.225 -6.197 1.00 90.12 120 ILE A C 1
ATOM 947 O O . ILE A 1 120 ? 17.934 12.813 -5.133 1.00 90.12 120 ILE A O 1
ATOM 951 N N . LYS A 1 121 ? 17.777 12.786 -7.368 1.00 87.62 121 LYS A N 1
ATOM 952 C CA . LYS A 1 121 ? 17.337 14.186 -7.501 1.00 87.62 121 LYS A CA 1
ATOM 953 C C . LYS A 1 121 ? 15.839 14.387 -7.306 1.00 87.62 121 LYS A C 1
ATOM 955 O O . LYS A 1 121 ? 15.418 15.431 -6.823 1.00 87.62 121 LYS A O 1
ATOM 960 N N . LYS A 1 122 ? 15.031 13.434 -7.769 1.00 88.19 122 LYS A N 1
ATOM 961 C CA . LYS A 1 122 ? 13.570 13.548 -7.832 1.00 88.19 122 LYS A CA 1
ATOM 962 C C . LYS A 1 122 ? 12.935 12.237 -7.418 1.00 88.19 122 LYS A C 1
ATOM 964 O O . LYS A 1 122 ? 13.368 11.182 -7.874 1.00 88.19 122 LYS A O 1
ATOM 969 N N . ILE A 1 123 ? 11.893 12.326 -6.605 1.00 89.75 123 ILE A N 1
ATOM 970 C CA . ILE A 1 123 ? 11.156 11.177 -6.084 1.00 89.75 123 ILE A CA 1
ATOM 971 C C . ILE A 1 123 ? 9.701 11.359 -6.477 1.00 89.75 123 ILE A C 1
ATOM 973 O O . ILE A 1 123 ? 9.100 12.392 -6.189 1.00 89.75 123 ILE A O 1
ATOM 977 N N . ILE A 1 124 ? 9.137 10.359 -7.144 1.00 88.75 124 ILE A N 1
ATOM 978 C CA . ILE A 1 124 ? 7.728 10.343 -7.532 1.00 88.75 124 ILE A CA 1
ATOM 979 C C . ILE A 1 124 ? 7.043 9.278 -6.686 1.00 88.75 124 ILE A C 1
ATOM 981 O O . ILE A 1 124 ? 7.460 8.122 -6.683 1.00 88.75 124 ILE A O 1
ATOM 985 N N . LEU A 1 125 ? 6.004 9.677 -5.954 1.00 89.62 125 LEU A N 1
ATOM 986 C CA . LEU A 1 125 ? 5.213 8.770 -5.133 1.00 89.62 125 LEU A CA 1
ATOM 987 C C . LEU A 1 125 ? 3.963 8.345 -5.901 1.00 89.62 125 LEU A C 1
ATOM 989 O O . LEU A 1 125 ? 3.138 9.188 -6.245 1.00 89.62 125 LEU A O 1
ATOM 993 N N . CYS A 1 126 ? 3.808 7.042 -6.129 1.00 90.00 126 CYS A N 1
ATOM 994 C CA . CYS A 1 126 ? 2.684 6.475 -6.874 1.00 90.00 126 CYS A CA 1
ATOM 995 C C . CYS A 1 126 ? 1.837 5.543 -5.994 1.00 90.00 126 CYS A C 1
ATOM 997 O O . CYS A 1 126 ? 2.366 4.780 -5.185 1.00 90.00 126 CYS A O 1
ATOM 999 N N . GLY A 1 127 ? 0.518 5.566 -6.202 1.00 88.19 127 GLY A N 1
ATOM 1000 C CA . GLY A 1 127 ? -0.456 4.659 -5.588 1.00 88.19 127 GLY A CA 1
ATOM 1001 C C . GLY A 1 127 ? -1.145 5.176 -4.317 1.00 88.19 127 GLY A C 1
ATOM 1002 O O . GLY A 1 127 ? -0.594 5.968 -3.553 1.00 88.19 127 GLY A O 1
ATOM 1003 N N . GLY A 1 128 ? -2.342 4.640 -4.044 1.00 88.75 128 GLY A N 1
ATOM 1004 C CA . GLY A 1 128 ? -3.240 5.081 -2.959 1.00 88.75 128 GLY A CA 1
ATOM 1005 C C . GLY A 1 128 ? -2.643 5.055 -1.563 1.00 88.75 128 GLY A C 1
ATOM 1006 O O . GLY A 1 128 ? -2.939 5.913 -0.735 1.00 88.75 128 GLY A O 1
ATOM 1007 N N . THR A 1 129 ? -1.760 4.097 -1.289 1.00 90.50 129 THR A N 1
ATOM 1008 C CA . THR A 1 129 ? -1.075 4.007 0.007 1.00 90.50 129 THR A CA 1
ATOM 1009 C C . THR A 1 129 ? -0.100 5.165 0.225 1.00 90.50 129 THR A C 1
ATOM 1011 O O . THR A 1 129 ? 0.080 5.595 1.362 1.00 90.50 129 THR A O 1
ATOM 1014 N N . MET A 1 130 ? 0.445 5.748 -0.847 1.00 90.81 130 MET A N 1
ATOM 1015 C CA . MET A 1 130 ? 1.340 6.900 -0.757 1.00 90.81 130 MET A CA 1
ATOM 1016 C C . MET A 1 130 ? 0.624 8.199 -0.394 1.00 90.81 130 MET A C 1
ATOM 1018 O O . MET A 1 130 ? 1.292 9.198 -0.180 1.00 90.81 130 MET A O 1
ATOM 1022 N N . LYS A 1 131 ? -0.709 8.213 -0.262 1.00 89.69 131 LYS A N 1
ATOM 1023 C CA . LYS A 1 131 ? -1.453 9.359 0.289 1.00 89.69 131 LYS A CA 1
ATOM 1024 C C . LYS A 1 131 ? -1.295 9.515 1.802 1.00 89.69 131 LYS A C 1
ATOM 1026 O O . LYS A 1 131 ? -1.659 10.555 2.337 1.00 89.69 131 LYS A O 1
ATOM 1031 N N . ILE A 1 132 ? -0.783 8.499 2.500 1.00 92.50 132 ILE A N 1
ATOM 1032 C CA . ILE A 1 132 ? -0.603 8.538 3.954 1.00 92.50 132 ILE A CA 1
ATOM 1033 C C . ILE A 1 132 ? 0.560 9.488 4.293 1.00 92.50 132 ILE A C 1
ATOM 1035 O O . ILE A 1 132 ? 1.702 9.174 3.941 1.00 92.50 132 ILE A O 1
ATOM 1039 N N . PRO A 1 133 ? 0.325 10.595 5.029 1.00 91.50 133 PRO A N 1
ATOM 1040 C CA . PRO A 1 133 ? 1.356 11.604 5.293 1.00 91.50 133 PRO A CA 1
ATOM 1041 C C . PRO A 1 133 ? 2.610 11.039 5.964 1.00 91.50 133 PRO A C 1
ATOM 1043 O O . PRO A 1 133 ? 3.724 11.387 5.583 1.00 91.50 133 PRO A O 1
ATOM 1046 N N . LYS A 1 134 ? 2.450 10.097 6.904 1.00 92.06 134 LYS A N 1
ATOM 1047 C CA . LYS A 1 134 ? 3.589 9.476 7.589 1.00 92.06 134 LYS A CA 1
ATOM 1048 C C . LYS A 1 134 ? 4.522 8.699 6.663 1.00 92.06 134 LYS A C 1
ATOM 1050 O O . LYS A 1 134 ? 5.729 8.705 6.881 1.00 92.06 134 LYS A O 1
ATOM 1055 N N . LEU A 1 135 ? 3.983 8.034 5.639 1.00 90.81 135 LEU A N 1
ATOM 1056 C CA . LEU A 1 135 ? 4.807 7.335 4.650 1.00 90.81 135 LEU A CA 1
ATOM 1057 C C . LEU A 1 135 ? 5.566 8.335 3.778 1.00 90.81 135 LEU A C 1
ATOM 1059 O O . LEU A 1 135 ? 6.763 8.160 3.573 1.00 90.81 135 LEU A O 1
ATOM 1063 N N . GLN A 1 136 ? 4.903 9.409 3.337 1.00 90.25 136 GLN A N 1
ATOM 1064 C CA . GLN A 1 136 ? 5.542 10.472 2.555 1.00 90.25 136 GLN A CA 1
ATOM 1065 C C . GLN A 1 136 ? 6.683 11.139 3.332 1.00 90.25 136 GLN A C 1
ATOM 1067 O O . GLN A 1 136 ? 7.782 11.278 2.805 1.00 90.25 136 GLN A O 1
ATOM 1072 N N . GLU A 1 137 ? 6.444 11.494 4.599 1.00 90.12 137 GLU A N 1
ATOM 1073 C CA . GLU A 1 137 ? 7.449 12.088 5.489 1.00 90.12 137 GLU A CA 1
ATOM 1074 C C . GLU A 1 137 ? 8.659 11.161 5.643 1.00 90.12 137 GLU A C 1
ATOM 1076 O O . GLU A 1 137 ? 9.805 11.588 5.507 1.00 90.12 137 GLU A O 1
ATOM 1081 N N . ARG A 1 138 ? 8.414 9.871 5.895 1.00 91.00 138 ARG A N 1
ATOM 1082 C CA . ARG A 1 138 ? 9.486 8.897 6.116 1.00 91.00 138 ARG A CA 1
ATOM 1083 C C . ARG A 1 138 ? 10.287 8.634 4.848 1.00 91.00 138 ARG A C 1
ATOM 1085 O O . ARG A 1 138 ? 11.509 8.588 4.935 1.00 91.00 138 ARG A O 1
ATOM 1092 N N . ILE A 1 139 ? 9.643 8.543 3.687 1.00 90.12 139 ILE A N 1
ATOM 1093 C CA . ILE A 1 139 ? 10.346 8.435 2.402 1.00 90.12 139 ILE A CA 1
ATOM 1094 C C . ILE A 1 139 ? 11.153 9.708 2.126 1.00 90.12 139 ILE A C 1
ATOM 1096 O O . ILE A 1 139 ? 12.335 9.614 1.817 1.00 90.12 139 ILE A O 1
ATOM 1100 N N . GLY A 1 140 ? 10.564 10.892 2.310 1.00 88.31 140 GLY A N 1
ATOM 1101 C CA . GLY A 1 140 ? 11.266 12.166 2.135 1.00 88.31 140 GLY A CA 1
ATOM 1102 C C . GLY A 1 140 ? 12.490 12.298 3.045 1.00 88.31 140 GLY A C 1
ATOM 1103 O O . GLY A 1 140 ? 13.538 12.750 2.601 1.00 88.31 140 GLY A O 1
ATOM 1104 N N . SER A 1 141 ? 12.401 11.816 4.289 1.00 89.38 141 SER A N 1
ATOM 1105 C CA . SER A 1 141 ? 13.518 11.856 5.243 1.00 89.38 141 SER A CA 1
ATOM 1106 C C . SER A 1 141 ? 14.725 11.007 4.835 1.00 89.38 141 SER A C 1
ATOM 1108 O O . SER A 1 141 ? 15.837 11.291 5.274 1.00 89.38 141 SER A O 1
ATOM 1110 N N . ILE A 1 142 ? 14.525 9.986 3.993 1.00 89.31 142 ILE A N 1
ATOM 1111 C CA . ILE A 1 142 ? 15.623 9.165 3.472 1.00 89.31 142 ILE A CA 1
ATOM 1112 C C . ILE A 1 142 ? 16.456 9.973 2.488 1.00 89.31 142 ILE A C 1
ATOM 1114 O O . ILE A 1 142 ? 17.658 9.779 2.459 1.00 89.31 142 ILE A O 1
ATOM 1118 N N . PHE A 1 143 ? 15.847 10.879 1.721 1.00 89.06 143 PHE A N 1
ATOM 1119 C CA . PHE A 1 143 ? 16.477 11.568 0.599 1.00 89.06 143 PHE A CA 1
ATOM 1120 C C . PHE A 1 143 ? 16.646 13.072 0.870 1.00 89.06 143 PHE A C 1
ATOM 1122 O O . PHE A 1 143 ? 15.878 13.881 0.352 1.00 89.06 143 PHE A O 1
ATOM 1129 N N . PRO A 1 144 ? 17.673 13.490 1.631 1.00 79.50 144 PRO A N 1
ATOM 1130 C CA . PRO A 1 144 ? 17.861 14.887 2.027 1.00 79.50 144 PRO A CA 1
ATOM 1131 C C . PRO A 1 144 ? 18.086 15.848 0.848 1.00 79.50 144 PRO A C 1
ATOM 1133 O O . PRO A 1 144 ? 17.766 17.028 0.955 1.00 79.50 144 PRO A O 1
ATOM 1136 N N . CYS A 1 145 ? 18.636 15.361 -0.269 1.00 77.69 145 CYS A N 1
ATOM 1137 C CA . CYS A 1 145 ? 18.851 16.150 -1.490 1.00 77.69 145 CYS A CA 1
ATOM 1138 C C . CYS A 1 145 ? 17.793 15.910 -2.572 1.00 77.69 145 CYS A C 1
ATOM 1140 O O . CYS A 1 145 ? 17.800 16.599 -3.593 1.00 77.69 145 CYS A O 1
ATOM 1142 N N . GLY A 1 146 ? 16.914 14.929 -2.365 1.00 75.00 146 GLY A N 1
ATOM 1143 C CA . GLY A 1 146 ? 15.884 14.562 -3.319 1.00 75.00 146 GLY A CA 1
ATOM 1144 C C . GLY A 1 146 ? 14.643 15.419 -3.130 1.00 75.00 146 GLY A C 1
ATOM 1145 O O . GLY A 1 146 ? 14.108 15.537 -2.031 1.00 75.00 146 GLY A O 1
ATOM 1146 N N . GLU A 1 147 ? 14.144 15.993 -4.217 1.00 80.75 147 GLU A N 1
ATOM 1147 C CA . GLU A 1 147 ? 12.846 16.654 -4.203 1.00 80.75 147 GLU A CA 1
ATOM 1148 C C . GLU A 1 147 ? 11.744 15.595 -4.327 1.00 80.75 147 GLU A C 1
ATOM 1150 O O . GLU A 1 147 ? 11.619 14.928 -5.362 1.00 80.75 147 GLU A O 1
ATOM 1155 N N . VAL A 1 148 ? 10.929 15.439 -3.277 1.00 81.50 148 VAL A N 1
ATOM 1156 C CA . VAL A 1 148 ? 9.655 14.721 -3.397 1.00 81.50 148 VAL A CA 1
ATOM 1157 C C . VAL A 1 148 ? 8.748 15.566 -4.275 1.00 81.50 148 VAL A C 1
ATOM 1159 O O . VAL A 1 148 ? 8.303 16.645 -3.883 1.00 81.50 148 VAL A O 1
ATOM 1162 N N . LEU A 1 149 ? 8.500 15.084 -5.489 1.00 73.31 149 LEU A N 1
ATOM 1163 C CA . LEU A 1 149 ? 7.653 15.773 -6.439 1.00 73.31 149 LEU A CA 1
ATOM 1164 C C . LEU A 1 149 ? 6.217 15.721 -5.935 1.00 73.31 149 LEU A C 1
ATOM 1166 O O . LEU A 1 149 ? 5.514 14.721 -6.088 1.00 73.31 149 LEU A O 1
ATOM 1170 N N . ASN A 1 150 ? 5.768 16.843 -5.384 1.00 65.44 150 ASN A N 1
ATOM 1171 C CA . ASN A 1 150 ? 4.355 17.115 -5.189 1.00 65.44 150 ASN A CA 1
ATOM 1172 C C . ASN A 1 150 ? 3.741 17.373 -6.566 1.00 65.44 150 ASN A C 1
ATOM 1174 O O . ASN A 1 150 ? 3.587 18.512 -7.010 1.00 65.44 150 ASN A O 1
ATOM 1178 N N . CYS A 1 151 ? 3.467 16.292 -7.296 1.00 62.34 151 CYS A N 1
ATOM 1179 C CA . CYS A 1 151 ? 2.779 16.369 -8.570 1.00 62.34 151 CYS A CA 1
ATOM 1180 C C . CYS A 1 151 ? 1.439 17.097 -8.380 1.00 62.34 151 CYS A C 1
ATOM 1182 O O . CYS A 1 151 ? 0.740 16.904 -7.390 1.00 62.34 151 CYS A O 1
ATOM 1184 N N . ARG A 1 152 ? 1.041 17.895 -9.379 1.00 69.00 152 ARG A N 1
ATOM 1185 C CA . ARG A 1 152 ? -0.315 18.474 -9.465 1.00 69.00 152 ARG A CA 1
ATOM 1186 C C . ARG A 1 152 ? -1.417 17.396 -9.450 1.00 69.00 152 ARG A C 1
ATOM 1188 O O . ARG A 1 152 ? -2.578 17.705 -9.204 1.00 69.00 152 ARG A O 1
ATOM 1195 N N . TRP A 1 153 ? -1.042 16.159 -9.750 1.00 77.50 153 TRP A N 1
ATOM 1196 C CA . TRP A 1 153 ? -1.908 15.006 -9.943 1.00 77.50 153 TRP A CA 1
ATOM 1197 C C . TRP A 1 153 ? -1.916 14.119 -8.704 1.00 77.50 153 TRP A C 1
ATOM 1199 O O . TRP A 1 153 ? -0.917 14.040 -7.985 1.00 77.50 153 TRP A O 1
ATOM 1209 N N . SER A 1 154 ? -3.026 13.422 -8.468 1.00 84.12 154 SER A N 1
ATOM 1210 C CA . SER A 1 154 ? -3.108 12.479 -7.355 1.00 84.12 154 SER A CA 1
ATOM 1211 C C . SER A 1 154 ? -2.125 11.317 -7.568 1.00 84.12 154 SER A C 1
ATOM 1213 O O . SER A 1 154 ? -2.034 10.835 -8.698 1.00 84.12 154 SER A O 1
ATOM 1215 N N . PRO A 1 155 ? -1.450 10.790 -6.523 1.00 87.31 155 PRO A N 1
ATOM 1216 C CA . PRO A 1 155 ? -0.575 9.612 -6.640 1.00 87.31 155 PRO A CA 1
ATOM 1217 C C . PRO A 1 155 ? -1.223 8.405 -7.334 1.00 87.31 155 PRO A C 1
ATOM 1219 O O . PRO A 1 155 ? -0.538 7.588 -7.945 1.00 87.31 155 PRO A O 1
ATOM 1222 N N . ASP A 1 156 ? -2.548 8.303 -7.254 1.00 87.56 156 ASP A N 1
ATOM 1223 C CA . ASP A 1 156 ? -3.351 7.200 -7.792 1.00 87.56 156 ASP A CA 1
ATOM 1224 C C . ASP A 1 156 ? -3.522 7.301 -9.314 1.00 87.56 156 ASP A C 1
ATOM 1226 O O . ASP A 1 156 ? -3.799 6.307 -9.977 1.00 87.56 156 ASP A O 1
ATOM 1230 N N . GLU A 1 157 ? -3.341 8.499 -9.870 1.00 87.12 157 GLU A N 1
ATOM 1231 C CA . GLU A 1 157 ? -3.554 8.808 -11.286 1.00 87.12 157 GLU A CA 1
ATOM 1232 C C . GLU A 1 157 ? -2.243 8.790 -12.077 1.00 87.12 157 GLU A C 1
ATOM 1234 O O . GLU A 1 157 ? -2.262 8.620 -13.294 1.00 87.12 157 GLU A O 1
ATOM 1239 N N . ILE A 1 158 ? -1.096 8.930 -11.399 1.00 86.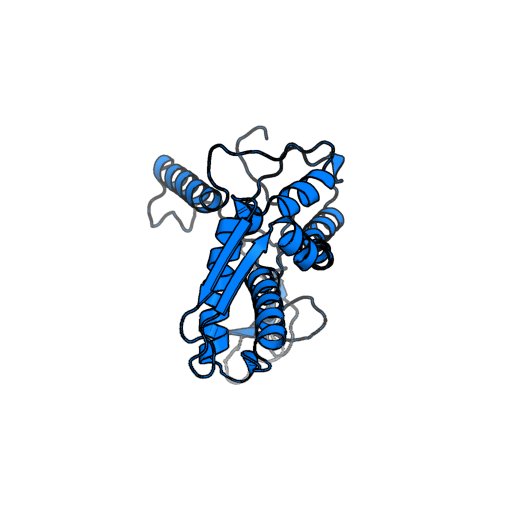81 158 ILE A N 1
ATOM 1240 C CA . ILE A 1 158 ? 0.223 9.077 -12.036 1.00 86.81 158 ILE A CA 1
ATOM 1241 C C . ILE A 1 158 ? 0.519 7.918 -12.994 1.00 86.81 158 ILE A C 1
ATOM 1243 O O . ILE A 1 158 ? 0.992 8.151 -14.105 1.00 86.81 158 ILE A O 1
ATOM 1247 N N . MET A 1 159 ? 0.189 6.685 -12.601 1.00 86.38 159 MET A N 1
ATOM 1248 C CA . MET A 1 159 ? 0.400 5.503 -13.445 1.00 86.38 159 MET A CA 1
ATOM 1249 C C . MET A 1 159 ? -0.437 5.556 -14.729 1.00 86.38 159 MET A C 1
ATOM 1251 O O . MET A 1 159 ? 0.082 5.305 -15.815 1.00 86.38 159 MET A O 1
ATOM 1255 N N . ALA A 1 160 ? -1.715 5.930 -14.620 1.00 89.00 160 ALA A N 1
ATOM 1256 C CA . ALA A 1 160 ? -2.614 6.026 -15.767 1.00 89.00 160 ALA A CA 1
ATOM 1257 C C . ALA A 1 160 ? -2.204 7.161 -16.718 1.00 89.00 160 ALA A C 1
ATOM 1259 O O . ALA A 1 160 ? -2.239 7.000 -17.935 1.00 89.00 160 ALA A O 1
ATOM 1260 N N . ILE A 1 161 ? -1.759 8.293 -16.170 1.00 85.06 161 ILE A N 1
ATOM 1261 C CA . ILE A 1 161 ? -1.247 9.423 -16.954 1.00 85.06 161 ILE A CA 1
ATOM 1262 C C . ILE A 1 161 ? 0.034 9.025 -17.690 1.00 85.06 161 ILE A C 1
ATOM 1264 O O . ILE A 1 161 ? 0.169 9.317 -18.876 1.00 85.06 161 ILE A O 1
ATOM 1268 N N . GLY A 1 162 ? 0.954 8.332 -17.012 1.00 83.56 162 GLY A N 1
ATOM 1269 C CA . GLY A 1 162 ? 2.172 7.805 -17.627 1.00 83.56 162 GLY A CA 1
ATOM 1270 C C . GLY A 1 162 ? 1.861 6.879 -18.803 1.00 83.56 162 GLY A C 1
ATOM 1271 O O . GLY A 1 162 ? 2.415 7.063 -19.886 1.00 83.56 162 GLY A O 1
ATOM 1272 N N . ALA A 1 163 ? 0.906 5.961 -18.622 1.00 84.56 163 ALA A N 1
ATOM 1273 C CA . ALA A 1 163 ? 0.432 5.077 -19.683 1.00 84.56 163 ALA A CA 1
ATOM 1274 C C . ALA A 1 163 ? -0.201 5.851 -20.853 1.00 84.56 163 ALA A C 1
ATOM 1276 O O . ALA A 1 163 ? 0.101 5.573 -22.010 1.00 84.56 163 ALA A O 1
ATOM 1277 N N . ALA A 1 164 ? -1.026 6.865 -20.578 1.00 83.12 164 ALA A N 1
ATOM 1278 C CA . ALA A 1 164 ? -1.656 7.682 -21.615 1.00 83.12 164 ALA A CA 1
ATOM 1279 C C . ALA A 1 164 ? -0.636 8.500 -22.429 1.00 83.12 164 ALA A C 1
ATOM 1281 O O . ALA A 1 164 ? -0.735 8.571 -23.653 1.00 83.12 164 ALA A O 1
ATOM 1282 N N . ILE A 1 165 ? 0.369 9.089 -21.771 1.00 78.56 165 ILE A N 1
ATOM 1283 C CA . ILE A 1 165 ? 1.465 9.805 -22.444 1.00 78.56 165 ILE A CA 1
ATOM 1284 C C . ILE A 1 165 ? 2.279 8.834 -23.302 1.00 78.56 165 ILE A C 1
ATOM 1286 O O . ILE A 1 165 ? 2.610 9.154 -24.444 1.00 78.56 165 ILE A O 1
ATOM 1290 N N . HIS A 1 166 ? 2.573 7.641 -22.779 1.00 78.69 166 HIS A N 1
ATOM 1291 C CA . HIS A 1 166 ? 3.283 6.609 -23.527 1.00 78.69 166 HIS A CA 1
ATOM 1292 C C . HIS A 1 166 ? 2.498 6.179 -24.776 1.00 78.69 166 HIS A C 1
ATOM 1294 O O . HIS A 1 166 ? 3.033 6.240 -25.882 1.00 78.69 166 HIS A O 1
ATOM 1300 N N . ALA A 1 167 ? 1.202 5.886 -24.637 1.00 79.62 167 ALA A N 1
ATOM 1301 C CA . ALA A 1 167 ? 0.322 5.566 -25.759 1.00 79.62 167 ALA A CA 1
ATOM 1302 C C . ALA A 1 167 ? 0.259 6.703 -26.798 1.00 79.62 167 ALA A C 1
ATOM 1304 O O . ALA A 1 167 ? 0.361 6.459 -27.999 1.00 79.62 167 ALA A O 1
ATOM 1305 N N . SER A 1 168 ? 0.161 7.960 -26.352 1.00 73.50 168 SER A N 1
ATOM 1306 C CA . SER A 1 168 ? 0.182 9.128 -27.241 1.00 73.50 168 SER A CA 1
ATOM 1307 C C . SER A 1 168 ? 1.488 9.232 -28.029 1.00 73.50 168 SER A C 1
ATOM 1309 O O . SER A 1 168 ? 1.463 9.612 -29.202 1.00 73.50 168 SER A O 1
ATOM 1311 N N . ASN A 1 169 ? 2.625 8.900 -27.414 1.00 71.62 169 ASN A N 1
ATOM 1312 C CA . ASN A 1 169 ? 3.916 8.890 -28.096 1.00 71.62 169 ASN A CA 1
ATOM 1313 C C . ASN A 1 169 ? 3.968 7.792 -29.162 1.00 71.62 169 ASN A C 1
ATOM 1315 O O . ASN A 1 169 ? 4.393 8.082 -30.278 1.00 71.62 169 ASN A O 1
ATOM 1319 N N . LEU A 1 170 ? 3.481 6.583 -28.870 1.00 71.12 170 LEU A N 1
ATOM 1320 C CA . LEU A 1 170 ? 3.411 5.493 -29.852 1.00 71.12 170 LEU A CA 1
ATOM 1321 C C . LEU A 1 170 ? 2.568 5.890 -31.076 1.00 71.12 170 LEU A C 1
ATOM 1323 O O . LEU A 1 170 ? 3.020 5.765 -32.214 1.00 71.12 170 LEU A O 1
ATOM 1327 N N . VAL A 1 171 ? 1.388 6.479 -30.856 1.00 74.88 171 VAL A N 1
ATOM 1328 C CA . VAL A 1 171 ? 0.512 6.951 -31.944 1.00 74.88 171 VAL A CA 1
ATOM 1329 C C . VAL A 1 171 ? 1.162 8.085 -32.745 1.00 74.88 171 VAL A C 1
ATOM 1331 O O . VAL A 1 171 ? 1.119 8.078 -33.974 1.00 74.88 171 VAL A O 1
ATOM 1334 N N . SER A 1 172 ? 1.801 9.047 -32.069 1.00 66.31 172 SER A N 1
ATOM 1335 C CA . SER A 1 172 ? 2.421 10.214 -32.721 1.00 66.31 172 SER A CA 1
ATOM 1336 C C . SER A 1 172 ? 3.615 9.846 -33.608 1.00 66.31 172 SER A C 1
ATOM 1338 O O . SER A 1 172 ? 3.891 10.551 -34.575 1.00 66.31 172 SER A O 1
ATOM 1340 N N . HIS A 1 173 ? 4.297 8.734 -33.319 1.00 66.25 173 HIS A N 1
ATOM 1341 C CA . HIS A 1 173 ? 5.386 8.206 -34.148 1.00 66.25 173 HIS A CA 1
ATOM 1342 C C . HIS A 1 173 ? 4.894 7.246 -35.248 1.00 66.25 173 HIS A C 1
ATOM 1344 O O . HIS A 1 173 ? 5.707 6.634 -35.937 1.00 66.25 173 HIS A O 1
ATOM 1350 N N . GLY A 1 174 ? 3.575 7.126 -35.455 1.00 56.16 174 GLY A N 1
ATOM 1351 C CA . GLY A 1 174 ? 2.996 6.339 -36.547 1.00 56.16 174 GLY A CA 1
ATOM 1352 C C . GLY A 1 174 ? 3.073 4.825 -36.348 1.00 56.16 174 GLY A C 1
ATOM 1353 O O . GLY A 1 174 ? 2.947 4.081 -37.322 1.00 56.16 174 GLY A O 1
ATOM 1354 N N . VAL A 1 175 ? 3.265 4.365 -35.108 1.00 54.25 175 VAL A N 1
ATOM 1355 C CA . VAL A 1 175 ? 3.269 2.942 -34.755 1.00 54.25 175 VAL A CA 1
ATOM 1356 C C . VAL A 1 175 ? 1.855 2.400 -34.943 1.00 54.25 175 VAL A C 1
ATOM 1358 O O . VAL A 1 175 ? 0.925 2.790 -34.238 1.00 54.25 175 VAL A O 1
ATOM 1361 N N . ARG A 1 176 ? 1.663 1.526 -35.935 1.00 50.47 176 ARG A N 1
ATOM 1362 C CA . ARG A 1 176 ? 0.399 0.799 -36.134 1.00 50.47 176 ARG A CA 1
ATOM 1363 C C . ARG A 1 176 ? 0.379 -0.439 -35.241 1.00 50.47 176 ARG A C 1
ATOM 1365 O O . ARG A 1 176 ? 1.435 -0.925 -34.862 1.00 50.47 176 ARG A O 1
ATOM 1372 N N . ASP A 1 177 ? -0.795 -1.023 -34.999 1.00 50.41 177 ASP A N 1
ATOM 1373 C CA . ASP A 1 177 ? -0.951 -2.253 -34.192 1.00 50.41 177 ASP A CA 1
ATOM 1374 C C . ASP A 1 177 ? 0.006 -3.401 -34.584 1.00 50.41 177 ASP A C 1
ATOM 1376 O O . ASP A 1 177 ? 0.410 -4.197 -33.744 1.00 50.41 177 ASP A O 1
ATOM 1380 N N . LYS A 1 178 ? 0.405 -3.489 -35.862 1.00 45.19 178 LYS A N 1
ATOM 1381 C CA . LYS A 1 178 ? 1.386 -4.482 -36.345 1.00 45.19 178 LYS A CA 1
ATOM 1382 C C . LYS A 1 178 ? 2.839 -4.161 -35.982 1.00 45.19 178 LYS A C 1
ATOM 1384 O O . LYS A 1 178 ? 3.650 -5.079 -35.910 1.00 45.19 178 LYS A O 1
ATOM 1389 N N . ASP A 1 179 ? 3.141 -2.889 -35.758 1.00 45.53 179 ASP A N 1
ATOM 1390 C CA . ASP A 1 179 ? 4.468 -2.360 -35.451 1.00 45.53 179 ASP A CA 1
ATOM 1391 C C . ASP A 1 179 ? 4.691 -2.235 -33.925 1.00 45.53 179 ASP A C 1
ATOM 1393 O O . ASP A 1 179 ? 5.822 -2.022 -33.493 1.00 45.53 179 ASP A O 1
ATOM 1397 N N . LEU A 1 180 ? 3.652 -2.443 -33.096 1.00 47.12 180 LEU A N 1
ATOM 1398 C CA . LEU A 1 180 ? 3.752 -2.508 -31.625 1.00 47.12 180 LEU A CA 1
ATOM 1399 C C . LEU A 1 180 ? 4.690 -3.624 -31.143 1.00 47.12 180 LEU A C 1
ATOM 1401 O O . LEU A 1 180 ? 5.336 -3.473 -30.114 1.00 47.12 180 LEU A O 1
ATOM 1405 N N . ASN A 1 181 ? 4.835 -4.704 -31.918 1.00 45.16 181 ASN A N 1
ATOM 1406 C CA . ASN A 1 181 ? 5.826 -5.753 -31.648 1.00 45.16 181 ASN A CA 1
ATOM 1407 C C . ASN A 1 181 ? 7.272 -5.323 -31.967 1.00 45.16 181 ASN A C 1
ATOM 1409 O O . ASN A 1 181 ? 8.203 -6.075 -31.687 1.00 45.16 181 ASN A O 1
ATOM 1413 N N . THR A 1 182 ? 7.464 -4.168 -32.608 1.00 43.88 182 THR A N 1
ATOM 1414 C CA . THR A 1 182 ? 8.760 -3.691 -33.123 1.00 43.88 182 THR A CA 1
ATOM 1415 C C . THR A 1 182 ? 9.175 -2.319 -32.606 1.00 43.88 182 THR A C 1
ATOM 1417 O O . THR A 1 182 ? 10.325 -1.935 -32.800 1.00 43.88 182 THR A O 1
ATOM 1420 N N . THR A 1 183 ? 8.292 -1.572 -31.939 1.00 42.47 183 THR A N 1
ATOM 1421 C CA . THR A 1 183 ? 8.710 -0.381 -31.198 1.00 42.47 183 THR A CA 1
ATOM 1422 C C . THR A 1 183 ? 9.282 -0.770 -29.852 1.00 42.47 183 THR A C 1
ATOM 1424 O O . THR A 1 183 ? 8.564 -0.982 -28.878 1.00 42.47 183 THR A O 1
ATOM 1427 N N . ASP A 1 184 ? 10.608 -0.802 -29.817 1.00 53.22 184 ASP A N 1
ATOM 1428 C CA . ASP A 1 184 ? 11.394 -0.637 -28.607 1.00 53.22 184 ASP A CA 1
ATOM 1429 C C . ASP A 1 184 ? 10.874 0.582 -27.831 1.00 53.22 184 ASP A C 1
ATOM 1431 O O . ASP A 1 184 ? 11.026 1.718 -28.275 1.00 53.22 184 ASP A O 1
ATOM 1435 N N . VAL A 1 185 ? 10.172 0.337 -26.726 1.00 47.50 185 VAL A N 1
ATOM 1436 C CA . VAL A 1 185 ? 10.412 0.860 -25.366 1.00 47.50 185 VAL A CA 1
ATOM 1437 C C . VAL A 1 185 ? 9.202 0.438 -24.523 1.00 47.50 185 VAL A C 1
ATOM 1439 O O . VAL A 1 185 ? 8.386 1.249 -24.104 1.00 47.50 185 VAL A O 1
ATOM 1442 N N . GLU A 1 186 ? 9.115 -0.855 -24.234 1.00 46.50 186 GLU A N 1
ATOM 1443 C CA . GLU A 1 186 ? 8.541 -1.339 -22.981 1.00 46.50 186 GLU A CA 1
ATOM 1444 C C . GLU A 1 186 ? 9.605 -2.233 -22.346 1.00 46.50 186 GLU A C 1
ATOM 1446 O O . GLU A 1 186 ? 9.708 -3.427 -22.617 1.00 46.50 186 GLU A O 1
ATOM 1451 N N . LEU A 1 187 ? 10.474 -1.613 -21.543 1.00 46.69 187 LEU A N 1
ATOM 1452 C CA . LEU A 1 187 ? 11.502 -2.313 -20.781 1.00 46.69 187 LEU A CA 1
ATOM 1453 C C . LEU A 1 187 ? 10.857 -3.017 -19.583 1.00 46.69 187 LEU A C 1
ATOM 1455 O O . LEU A 1 187 ? 11.025 -2.609 -18.434 1.00 46.69 187 LEU A O 1
ATOM 1459 N N . PHE A 1 188 ? 10.115 -4.090 -19.840 1.00 44.38 188 PHE A N 1
ATOM 1460 C CA . PHE A 1 188 ? 9.892 -5.090 -18.809 1.00 44.38 188 PHE A CA 1
ATOM 1461 C C . PHE A 1 188 ? 11.209 -5.840 -18.632 1.00 44.38 188 PHE A C 1
ATOM 1463 O O . PHE A 1 188 ? 11.570 -6.691 -19.436 1.00 44.38 188 PHE A O 1
ATOM 1470 N N . GLY A 1 189 ? 11.963 -5.505 -17.586 1.00 51.59 189 GLY A N 1
ATOM 1471 C CA . GLY A 1 189 ? 12.943 -6.458 -17.083 1.00 51.59 189 GLY A CA 1
ATOM 1472 C C . GLY A 1 189 ? 12.212 -7.776 -16.838 1.00 51.59 189 GLY A C 1
ATOM 1473 O O . GLY A 1 189 ? 11.120 -7.760 -16.262 1.00 51.59 189 GLY A O 1
ATOM 1474 N N . LEU A 1 190 ? 12.759 -8.891 -17.317 1.00 54.03 190 LEU A N 1
ATOM 1475 C CA . LEU A 1 190 ? 12.195 -10.206 -17.030 1.00 54.03 190 LEU A CA 1
ATOM 1476 C C . LEU A 1 190 ? 11.957 -10.308 -15.510 1.00 54.03 190 LEU A C 1
ATOM 1478 O O . LEU A 1 190 ? 12.860 -10.000 -14.739 1.00 54.03 190 LEU A O 1
ATOM 1482 N N . SER A 1 191 ? 10.741 -10.633 -15.068 1.00 58.88 191 SER A N 1
ATOM 1483 C CA . SER A 1 191 ? 10.370 -10.564 -13.641 1.00 58.88 191 SER A CA 1
ATOM 1484 C C . SER A 1 191 ? 10.943 -11.705 -12.800 1.00 58.88 191 SER A C 1
ATOM 1486 O O . SER A 1 191 ? 10.863 -11.661 -11.576 1.00 58.88 191 SER A O 1
ATOM 1488 N N . LYS A 1 192 ? 11.462 -12.735 -13.468 1.00 72.69 192 LYS A N 1
ATOM 1489 C CA . LYS A 1 192 ? 12.025 -13.967 -12.919 1.00 72.69 192 LYS A CA 1
ATOM 1490 C C . LYS A 1 192 ? 13.104 -14.469 -13.862 1.00 72.69 192 LYS A C 1
ATOM 1492 O O . LYS A 1 192 ? 13.109 -14.078 -15.025 1.00 72.69 192 LYS A O 1
ATOM 1497 N N . ASP A 1 193 ? 13.955 -15.372 -13.406 1.00 77.12 193 ASP A N 1
ATOM 1498 C CA . ASP A 1 193 ? 14.876 -16.065 -14.300 1.00 77.12 193 ASP A CA 1
ATOM 1499 C C . ASP A 1 193 ? 14.095 -17.013 -15.218 1.00 77.12 193 ASP A C 1
ATOM 1501 O O . ASP A 1 193 ? 13.251 -17.780 -14.751 1.00 77.12 193 ASP A O 1
ATOM 1505 N N . LEU A 1 194 ? 14.371 -16.984 -16.523 1.00 81.31 194 LEU A N 1
ATOM 1506 C CA . LEU A 1 194 ? 13.825 -17.943 -17.483 1.00 81.31 194 LEU A CA 1
ATOM 1507 C C . LEU A 1 194 ? 14.867 -19.015 -17.766 1.00 81.31 194 LEU A C 1
ATOM 1509 O O . LEU A 1 194 ? 15.896 -18.712 -18.365 1.00 81.31 194 LEU A O 1
ATOM 1513 N N . CYS A 1 195 ? 14.574 -20.257 -17.406 1.00 80.88 195 CYS A N 1
ATOM 1514 C CA . CYS A 1 195 ? 15.423 -21.406 -17.691 1.00 80.88 195 CYS A CA 1
ATOM 1515 C C . CYS A 1 195 ? 14.860 -22.215 -18.867 1.00 80.88 195 CYS A C 1
ATOM 1517 O O . CYS A 1 195 ? 13.644 -22.408 -18.972 1.00 80.88 195 CYS A O 1
ATOM 1519 N N . LEU A 1 196 ? 15.747 -22.726 -19.722 1.00 78.25 196 LEU A N 1
ATOM 1520 C CA . LEU A 1 196 ? 15.433 -23.796 -20.667 1.00 78.25 196 LEU A CA 1
ATOM 1521 C C . LEU A 1 196 ? 16.072 -25.099 -20.188 1.00 78.25 196 LEU A C 1
ATOM 1523 O O . LEU A 1 196 ? 17.291 -25.177 -20.016 1.00 78.25 196 LEU A O 1
ATOM 1527 N N . GLU A 1 197 ? 15.236 -26.114 -20.012 1.00 76.25 197 GLU A N 1
ATOM 1528 C CA . GLU A 1 197 ? 15.628 -27.469 -19.651 1.00 76.25 197 GLU A CA 1
ATOM 1529 C C . GLU A 1 197 ? 15.607 -28.354 -20.901 1.00 76.25 197 GLU A C 1
ATOM 1531 O O . GLU A 1 197 ? 14.602 -28.434 -21.619 1.00 76.25 197 GLU A O 1
ATOM 1536 N N . ILE A 1 198 ? 16.737 -29.009 -21.169 1.00 75.12 198 ILE A N 1
ATOM 1537 C CA . ILE A 1 198 ? 16.927 -29.912 -22.308 1.00 75.12 198 ILE A CA 1
ATOM 1538 C C . ILE A 1 198 ? 17.556 -31.197 -21.777 1.00 75.12 198 ILE A C 1
ATOM 1540 O O . ILE A 1 198 ? 18.596 -31.151 -21.124 1.00 75.12 198 ILE A O 1
ATOM 1544 N N . ASP A 1 199 ? 16.918 -32.339 -22.040 1.00 68.25 199 ASP A N 1
ATOM 1545 C CA . ASP A 1 199 ? 17.382 -33.674 -21.629 1.00 68.25 199 ASP A CA 1
ATOM 1546 C C . ASP A 1 199 ? 17.758 -33.791 -20.128 1.00 68.25 199 ASP A C 1
ATOM 1548 O O . ASP A 1 199 ? 18.654 -34.548 -19.753 1.00 68.25 199 ASP A O 1
ATOM 1552 N N . GLY A 1 200 ? 17.069 -33.043 -19.254 1.00 65.31 200 GLY A N 1
ATOM 1553 C CA . GLY A 1 200 ? 17.296 -33.030 -17.800 1.00 65.31 200 GLY A CA 1
ATOM 1554 C C . GLY A 1 200 ? 18.461 -32.150 -17.325 1.00 65.31 200 GLY A C 1
ATOM 1555 O O . GLY A 1 200 ? 18.777 -32.152 -16.136 1.00 65.31 200 GLY A O 1
ATOM 1556 N N . ALA A 1 201 ? 19.109 -31.401 -18.224 1.00 65.19 201 ALA A N 1
ATOM 1557 C CA . ALA A 1 201 ? 20.085 -30.370 -17.884 1.00 65.19 201 ALA A CA 1
ATOM 1558 C C . ALA A 1 201 ? 19.445 -28.969 -17.964 1.00 65.19 201 ALA A C 1
ATOM 1560 O O . ALA A 1 201 ? 18.778 -28.642 -18.946 1.00 65.19 201 ALA A O 1
ATOM 1561 N N . GLU A 1 202 ? 19.711 -28.115 -16.966 1.00 65.56 202 GLU A N 1
ATOM 1562 C CA . GLU A 1 202 ? 19.164 -26.746 -16.845 1.00 65.56 202 GLU A CA 1
ATOM 1563 C C . GLU A 1 202 ? 20.162 -25.587 -17.150 1.00 65.56 202 GLU A C 1
ATOM 1565 O O . GLU A 1 202 ? 20.236 -24.634 -16.372 1.00 65.56 202 GLU A O 1
ATOM 1570 N N . PRO A 1 203 ? 21.005 -25.590 -18.203 1.00 67.38 203 PRO A N 1
ATOM 1571 C CA . PRO A 1 203 ? 22.103 -24.619 -18.265 1.00 67.38 203 PRO A CA 1
ATOM 1572 C C . PRO A 1 203 ? 21.763 -23.257 -18.902 1.00 67.38 203 PRO A C 1
ATOM 1574 O O . PRO A 1 203 ? 22.591 -22.350 -18.818 1.00 67.38 203 PRO A O 1
ATOM 1577 N N . ILE A 1 204 ? 20.612 -23.073 -19.570 1.00 65.94 204 ILE A N 1
ATOM 1578 C CA . ILE A 1 204 ? 20.339 -21.838 -20.340 1.00 65.94 204 ILE A CA 1
ATOM 1579 C C . ILE A 1 204 ? 19.382 -20.930 -19.573 1.00 65.94 204 ILE A C 1
ATOM 1581 O O . ILE A 1 204 ? 18.205 -21.256 -19.452 1.00 65.94 204 ILE A O 1
ATOM 1585 N N . VAL A 1 205 ? 19.882 -19.776 -19.116 1.00 75.69 205 VAL A N 1
ATOM 1586 C CA . VAL A 1 205 ? 19.129 -18.833 -18.276 1.00 75.69 205 VAL A CA 1
ATOM 1587 C C . VAL A 1 205 ? 19.114 -17.424 -18.875 1.00 75.69 205 VAL A C 1
ATOM 1589 O O . VAL A 1 205 ? 20.167 -16.860 -19.178 1.00 75.69 205 VAL A O 1
ATOM 1592 N N . ILE A 1 206 ? 17.927 -16.831 -19.002 1.00 82.94 206 ILE A N 1
ATOM 1593 C CA . ILE A 1 206 ? 17.738 -15.380 -19.144 1.00 82.94 206 ILE A CA 1
ATOM 1594 C C . ILE A 1 206 ? 17.501 -14.830 -17.741 1.00 82.94 206 ILE A C 1
ATOM 1596 O O . ILE A 1 206 ? 16.574 -15.277 -17.074 1.00 82.94 206 ILE A O 1
ATOM 1600 N N . ARG A 1 207 ? 18.329 -13.889 -17.284 1.00 74.75 207 ARG A N 1
ATOM 1601 C CA . ARG A 1 207 ? 18.258 -13.402 -15.898 1.00 74.75 207 ARG A CA 1
ATOM 1602 C C . ARG A 1 207 ? 17.102 -12.432 -15.665 1.00 74.75 207 ARG A C 1
ATOM 1604 O O . ARG A 1 207 ? 16.753 -11.658 -16.564 1.00 74.75 207 ARG A O 1
ATOM 1611 N N . GLU A 1 208 ? 16.590 -12.407 -14.442 1.00 72.81 208 GLU A N 1
ATOM 1612 C CA . GLU A 1 208 ? 15.716 -11.364 -13.918 1.00 72.81 208 GLU A CA 1
ATOM 1613 C C . GLU A 1 208 ? 16.342 -9.983 -14.179 1.00 72.81 208 GLU A C 1
ATOM 1615 O O . GLU A 1 208 ? 17.555 -9.782 -14.074 1.00 72.81 208 GLU A O 1
ATOM 1620 N N . GLY A 1 209 ? 15.518 -9.022 -14.594 1.00 64.75 209 GLY A N 1
ATOM 1621 C CA . GLY A 1 209 ? 15.964 -7.672 -14.934 1.00 64.75 209 GLY A CA 1
ATOM 1622 C C . GLY A 1 209 ? 16.601 -7.535 -16.321 1.00 64.75 209 GLY A C 1
ATOM 1623 O O . GLY A 1 209 ? 16.929 -6.415 -16.715 1.00 64.75 209 GLY A O 1
ATOM 1624 N N . THR A 1 210 ? 16.734 -8.620 -17.099 1.00 69.12 210 THR A N 1
ATOM 1625 C CA . THR A 1 210 ? 17.172 -8.523 -18.501 1.00 69.12 210 THR A CA 1
ATOM 1626 C C . THR A 1 210 ? 16.183 -7.679 -19.300 1.00 69.12 210 THR A C 1
ATOM 1628 O O . THR A 1 210 ? 14.984 -7.951 -19.307 1.00 69.12 210 THR A O 1
ATOM 1631 N N . ILE A 1 211 ? 16.708 -6.662 -19.980 1.00 64.69 211 ILE A N 1
ATOM 1632 C CA . ILE A 1 211 ? 15.968 -5.726 -20.828 1.00 64.69 211 ILE A CA 1
ATOM 1633 C C . ILE A 1 211 ? 15.328 -6.473 -22.006 1.00 64.69 211 ILE A C 1
ATOM 1635 O O . ILE A 1 211 ? 16.038 -7.123 -22.771 1.00 64.69 211 ILE A O 1
ATOM 1639 N N . VAL A 1 212 ? 14.010 -6.346 -22.176 1.00 63.59 212 VAL A N 1
ATOM 1640 C CA . VAL A 1 212 ? 13.267 -6.843 -23.348 1.00 63.59 212 VAL A CA 1
ATOM 1641 C C . VAL A 1 212 ? 12.901 -5.686 -24.298 1.00 63.59 212 VAL A C 1
ATOM 1643 O O . VAL A 1 212 ? 12.811 -4.545 -23.834 1.00 63.59 212 VAL A O 1
ATOM 1646 N N . PRO A 1 213 ? 12.683 -5.945 -25.604 1.00 61.03 213 PRO A N 1
ATOM 1647 C CA . PRO A 1 213 ? 12.751 -7.242 -26.285 1.00 61.03 213 PRO A CA 1
ATOM 1648 C C . PRO A 1 213 ? 14.191 -7.755 -26.431 1.00 61.03 213 PRO A C 1
ATOM 1650 O O . PRO A 1 213 ? 15.085 -7.044 -26.876 1.00 61.03 213 PRO A O 1
ATOM 1653 N N . ILE A 1 214 ? 14.417 -9.024 -26.080 1.00 67.50 214 ILE A N 1
ATOM 1654 C CA . ILE A 1 214 ? 15.706 -9.700 -26.262 1.00 67.50 214 ILE A CA 1
ATOM 1655 C C . ILE A 1 214 ? 15.509 -10.982 -27.063 1.00 67.50 214 ILE A C 1
ATOM 1657 O O . ILE A 1 214 ? 14.560 -11.735 -26.847 1.00 67.50 214 ILE A O 1
ATOM 1661 N N . LYS A 1 215 ? 16.429 -11.247 -27.991 1.00 73.38 215 LYS A N 1
ATOM 1662 C CA . LYS A 1 215 ? 16.523 -12.524 -28.695 1.00 73.38 215 LYS A CA 1
ATOM 1663 C C . LYS A 1 215 ? 17.784 -13.238 -28.237 1.00 73.38 215 LYS A C 1
ATOM 1665 O O . LYS A 1 215 ? 18.885 -12.749 -28.474 1.00 73.38 215 LYS A O 1
ATOM 1670 N N . ILE A 1 216 ? 17.618 -14.408 -27.630 1.00 73.94 216 ILE A N 1
ATOM 1671 C CA . ILE A 1 216 ? 18.728 -15.285 -27.254 1.00 73.94 216 ILE A CA 1
ATOM 1672 C C . ILE A 1 216 ? 18.733 -16.489 -28.189 1.00 73.94 216 ILE A C 1
ATOM 1674 O O . ILE A 1 216 ? 17.693 -17.073 -28.490 1.00 73.94 216 ILE A O 1
ATOM 1678 N N . GLN A 1 217 ? 19.917 -16.820 -28.694 1.00 76.88 217 GLN A N 1
ATOM 1679 C CA . GLN A 1 217 ? 20.163 -18.004 -29.503 1.00 76.88 217 GLN A CA 1
ATOM 1680 C C . GLN A 1 217 ? 21.283 -18.793 -28.838 1.00 76.88 217 GLN A C 1
ATOM 1682 O O . GLN A 1 217 ? 22.369 -18.259 -28.627 1.00 76.88 217 GLN A O 1
ATOM 1687 N N . THR A 1 218 ? 21.011 -20.058 -28.537 1.00 70.62 218 THR A N 1
ATOM 1688 C CA . THR A 1 218 ? 21.986 -20.987 -27.968 1.00 70.62 218 THR A CA 1
ATOM 1689 C C . THR A 1 218 ? 22.032 -22.240 -28.827 1.00 70.62 218 THR A C 1
ATOM 1691 O O . THR A 1 218 ? 21.006 -22.698 -29.330 1.00 70.62 218 THR A O 1
ATOM 1694 N N . ILE A 1 219 ? 23.235 -22.782 -28.994 1.00 75.06 219 ILE A N 1
ATOM 1695 C CA . ILE A 1 219 ? 23.476 -24.078 -29.624 1.00 75.06 219 ILE A CA 1
ATOM 1696 C C . ILE A 1 219 ? 23.607 -25.101 -28.500 1.00 75.06 219 ILE A C 1
ATOM 1698 O O . ILE A 1 219 ? 24.349 -24.870 -27.548 1.00 75.06 219 ILE A O 1
ATOM 1702 N N . VAL A 1 220 ? 22.876 -26.209 -28.604 1.00 70.44 220 VAL A N 1
ATOM 1703 C CA . VAL A 1 220 ? 22.856 -27.263 -27.585 1.00 70.44 220 VAL A CA 1
ATOM 1704 C C . VAL A 1 220 ? 23.267 -28.575 -28.226 1.00 70.44 220 VAL A C 1
ATOM 1706 O O . VAL A 1 220 ? 22.725 -28.958 -29.264 1.00 70.44 220 VAL A O 1
ATOM 1709 N N . GLU A 1 221 ? 24.231 -29.250 -27.609 1.00 68.69 221 GLU A N 1
ATOM 1710 C CA . GLU A 1 221 ? 24.649 -30.590 -28.007 1.00 68.69 221 GLU A CA 1
ATOM 1711 C C . GLU A 1 221 ? 23.717 -31.618 -27.362 1.00 68.69 221 GLU A C 1
ATOM 1713 O O . GLU A 1 221 ? 23.627 -31.719 -26.139 1.00 68.69 221 GLU A O 1
ATOM 1718 N N . LEU A 1 222 ? 22.987 -32.362 -28.193 1.00 68.44 222 LEU A N 1
ATOM 1719 C CA . LEU A 1 222 ? 22.028 -33.362 -27.731 1.00 68.44 222 LEU A CA 1
ATOM 1720 C C . LEU A 1 222 ? 22.756 -34.648 -27.345 1.00 68.44 222 LEU A C 1
ATOM 1722 O O . LEU A 1 222 ? 23.456 -35.241 -28.167 1.00 68.44 222 LEU A O 1
ATOM 1726 N N . ALA A 1 223 ? 22.554 -35.105 -26.109 1.00 63.09 223 ALA A N 1
ATOM 1727 C CA . ALA A 1 223 ? 23.198 -36.317 -25.619 1.00 63.09 223 ALA A CA 1
ATOM 1728 C C . ALA A 1 223 ? 22.545 -37.584 -26.198 1.00 63.09 223 ALA A C 1
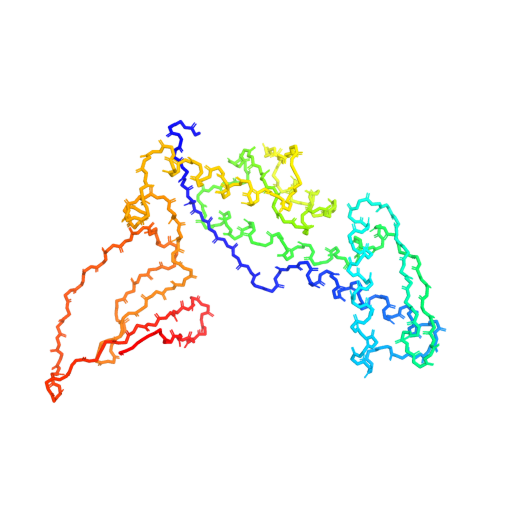ATOM 1730 O O . ALA A 1 223 ? 23.260 -38.529 -26.541 1.00 63.09 223 ALA A O 1
ATOM 1731 N N . LYS A 1 224 ? 21.205 -37.623 -26.327 1.00 63.00 224 LYS A N 1
ATOM 1732 C CA . LYS A 1 224 ? 20.449 -38.746 -26.918 1.00 63.00 224 LYS A CA 1
ATOM 1733 C C . LYS A 1 224 ? 19.099 -38.296 -27.481 1.00 63.00 224 LYS A C 1
ATOM 1735 O O . LYS A 1 224 ? 18.225 -37.883 -26.734 1.00 63.00 224 LYS A O 1
ATOM 1740 N N . VAL A 1 225 ? 18.877 -38.506 -28.778 1.00 61.78 225 VAL A N 1
ATOM 1741 C CA . VAL A 1 225 ? 17.529 -38.416 -29.361 1.00 61.78 225 VAL A CA 1
ATOM 1742 C C . VAL A 1 225 ? 16.793 -39.723 -29.069 1.00 61.78 225 VAL A C 1
ATOM 1744 O O . VAL A 1 225 ? 17.165 -40.774 -29.592 1.00 61.78 225 VAL A O 1
ATOM 1747 N N . VAL A 1 226 ? 15.762 -39.670 -28.228 1.00 62.56 226 VAL A N 1
ATOM 1748 C CA . VAL A 1 226 ? 14.872 -40.808 -27.956 1.00 62.56 226 VAL A CA 1
ATOM 1749 C C . VAL A 1 226 ? 13.621 -40.653 -28.826 1.00 62.56 226 VAL A C 1
ATOM 1751 O O . VAL A 1 226 ? 13.016 -39.586 -28.871 1.00 62.56 226 VAL A O 1
ATOM 1754 N N . ASP A 1 227 ? 13.251 -41.696 -29.571 1.00 62.25 227 ASP A N 1
ATOM 1755 C CA . ASP A 1 227 ? 12.030 -41.749 -30.395 1.00 62.25 227 ASP A CA 1
ATOM 1756 C C . ASP A 1 227 ? 11.845 -40.609 -31.422 1.00 62.25 227 ASP A C 1
ATOM 1758 O O . ASP A 1 227 ? 10.715 -40.238 -31.748 1.00 62.25 227 ASP A O 1
ATOM 1762 N N . ASN A 1 228 ? 12.936 -40.039 -31.954 1.00 69.00 228 ASN A N 1
ATOM 1763 C CA . ASN A 1 228 ? 12.901 -38.872 -32.855 1.00 69.00 228 ASN A CA 1
ATOM 1764 C C . ASN A 1 228 ? 12.180 -37.639 -32.266 1.00 69.00 228 ASN A C 1
ATOM 1766 O O . ASN A 1 228 ? 11.766 -36.746 -33.009 1.00 69.00 228 ASN A O 1
ATOM 1770 N N . LYS A 1 229 ? 12.027 -37.569 -30.940 1.00 67.75 229 LYS A N 1
ATOM 1771 C CA . LYS A 1 229 ? 11.390 -36.453 -30.240 1.00 67.75 229 LYS A CA 1
ATOM 1772 C C . LYS A 1 229 ? 12.407 -35.752 -29.350 1.00 67.75 229 LYS A C 1
ATOM 1774 O O . LYS A 1 229 ? 13.176 -36.395 -28.645 1.00 67.75 229 LYS A O 1
ATOM 1779 N N . LEU A 1 230 ? 12.376 -34.424 -29.390 1.00 73.88 230 LEU A N 1
ATOM 1780 C CA . LEU A 1 230 ? 13.112 -33.549 -28.486 1.00 73.88 230 LEU A CA 1
ATOM 1781 C C . LEU A 1 230 ? 12.090 -32.792 -27.641 1.00 73.88 230 LEU A C 1
ATOM 1783 O O . LEU A 1 230 ? 11.192 -32.160 -28.200 1.00 73.88 230 LEU A O 1
ATOM 1787 N N . THR A 1 231 ? 12.230 -32.857 -26.321 1.00 74.25 231 THR A N 1
ATOM 1788 C CA . THR A 1 231 ? 11.380 -32.113 -25.386 1.00 74.25 231 THR A CA 1
ATOM 1789 C C . THR A 1 231 ? 12.198 -30.970 -24.806 1.00 74.25 231 THR A C 1
ATOM 1791 O O . THR A 1 231 ? 13.266 -31.207 -24.247 1.00 74.25 231 THR A O 1
ATOM 1794 N N . ILE A 1 232 ? 11.705 -29.740 -24.942 1.00 78.56 232 ILE A N 1
ATOM 1795 C CA . ILE A 1 232 ? 12.341 -28.541 -24.389 1.00 78.56 232 ILE A CA 1
ATOM 1796 C C . ILE A 1 232 ? 11.357 -27.948 -23.398 1.00 78.56 232 ILE A C 1
ATOM 1798 O O . ILE A 1 232 ? 10.315 -27.447 -23.811 1.00 78.56 232 ILE A O 1
ATOM 1802 N N . ALA A 1 233 ? 11.668 -27.989 -22.106 1.00 80.25 233 ALA A N 1
ATOM 1803 C CA . ALA A 1 233 ? 10.830 -27.347 -21.103 1.00 80.25 233 ALA A CA 1
ATOM 1804 C C . ALA A 1 233 ? 11.323 -25.925 -20.821 1.00 80.25 233 ALA A C 1
ATOM 1806 O O . ALA A 1 233 ? 12.520 -25.660 -20.756 1.00 80.25 233 ALA A O 1
ATOM 1807 N N . ILE A 1 234 ? 10.377 -25.002 -20.662 1.00 83.88 234 ILE A N 1
ATOM 1808 C CA . ILE A 1 234 ? 10.638 -23.615 -20.278 1.00 83.88 234 ILE A CA 1
ATOM 1809 C C . ILE A 1 234 ? 10.065 -23.414 -18.880 1.00 83.88 234 ILE A C 1
ATOM 1811 O O . ILE A 1 234 ? 8.889 -23.715 -18.645 1.00 83.88 234 ILE A O 1
ATOM 1815 N N . SER A 1 235 ? 10.867 -22.888 -17.959 1.00 82.75 235 SER A N 1
ATOM 1816 C CA . SER A 1 235 ? 10.458 -22.639 -16.576 1.00 82.75 235 SER A CA 1
ATOM 1817 C C . SER A 1 235 ? 10.914 -21.277 -16.065 1.00 82.75 235 SER A C 1
ATOM 1819 O O . SER A 1 235 ? 11.991 -20.810 -16.417 1.00 82.75 235 SER A O 1
ATOM 1821 N N . GLU A 1 236 ? 10.119 -20.676 -15.186 1.00 82.88 236 GLU A N 1
ATOM 1822 C CA . GLU A 1 236 ? 10.480 -19.495 -14.395 1.00 82.88 236 GLU A CA 1
ATOM 1823 C C . GLU A 1 236 ? 11.063 -19.921 -13.036 1.00 82.88 236 GLU A C 1
ATOM 1825 O O . GLU A 1 236 ? 10.433 -20.723 -12.338 1.00 82.88 236 GLU A O 1
ATOM 1830 N N . ARG A 1 237 ? 12.211 -19.363 -12.628 1.00 73.38 237 ARG A N 1
ATOM 1831 C CA . ARG A 1 237 ? 12.849 -19.573 -11.311 1.00 73.38 237 ARG A CA 1
ATOM 1832 C C . ARG A 1 237 ? 12.926 -18.251 -10.531 1.00 73.38 237 ARG A C 1
ATOM 1834 O O . ARG A 1 237 ? 13.147 -17.191 -11.109 1.00 73.38 237 ARG A O 1
ATOM 1841 N N . GLU A 1 238 ? 12.713 -18.316 -9.216 1.00 65.81 238 GLU A N 1
ATOM 1842 C CA . GLU A 1 238 ? 12.973 -17.202 -8.290 1.00 65.81 238 GLU A CA 1
ATOM 1843 C C . GLU A 1 238 ? 14.315 -17.433 -7.578 1.00 65.81 238 GLU A C 1
ATOM 1845 O O . GLU A 1 238 ? 14.534 -18.510 -7.026 1.00 65.81 238 GLU A O 1
ATOM 1850 N N . ASP A 1 239 ? 15.188 -16.424 -7.530 1.00 57.47 239 ASP A N 1
ATOM 1851 C CA . ASP A 1 239 ? 16.538 -16.505 -6.934 1.00 57.47 239 ASP A CA 1
ATOM 1852 C C . ASP A 1 239 ? 16.534 -16.474 -5.381 1.00 57.47 239 ASP A C 1
ATOM 1854 O O . ASP A 1 239 ? 17.428 -15.947 -4.726 1.00 57.47 239 ASP A O 1
ATOM 1858 N N . ASN A 1 240 ? 15.485 -17.014 -4.749 1.00 47.06 240 ASN A N 1
ATOM 1859 C CA . ASN A 1 240 ? 15.252 -16.940 -3.298 1.00 47.06 240 ASN A CA 1
ATOM 1860 C C . ASN A 1 240 ? 15.608 -18.234 -2.538 1.00 47.06 240 ASN A C 1
ATOM 1862 O O . ASN A 1 240 ? 15.036 -18.508 -1.482 1.00 47.06 240 ASN A O 1
ATOM 1866 N N . GLY A 1 241 ? 16.526 -19.060 -3.051 1.00 46.59 241 GLY A N 1
ATOM 1867 C CA . GLY A 1 241 ? 17.040 -20.251 -2.349 1.00 46.59 241 GLY A CA 1
ATOM 1868 C C . GLY A 1 241 ? 16.030 -21.387 -2.106 1.00 46.59 241 GLY A C 1
ATOM 1869 O O . GLY A 1 241 ? 16.416 -22.450 -1.628 1.00 46.59 241 GLY A O 1
ATOM 1870 N N . ASN A 1 242 ? 14.758 -21.191 -2.462 1.00 45.66 242 ASN A N 1
ATOM 1871 C CA . ASN A 1 242 ? 13.753 -22.238 -2.585 1.00 45.66 242 ASN A CA 1
ATOM 1872 C C . ASN A 1 242 ? 13.569 -22.536 -4.070 1.00 45.66 242 ASN A C 1
ATOM 1874 O O . ASN A 1 242 ? 13.096 -21.693 -4.828 1.00 45.66 242 ASN A O 1
ATOM 1878 N N . ASP A 1 243 ? 13.944 -23.747 -4.459 1.00 52.00 243 ASP A N 1
ATOM 1879 C CA . ASP A 1 243 ? 14.049 -24.234 -5.836 1.00 52.00 243 ASP A CA 1
ATOM 1880 C C . ASP A 1 243 ? 12.667 -24.523 -6.466 1.00 52.00 243 ASP A C 1
ATOM 1882 O O . ASP A 1 243 ? 12.375 -25.617 -6.945 1.00 52.00 243 ASP A O 1
ATOM 1886 N N . VAL A 1 244 ? 11.743 -23.562 -6.385 1.00 56.53 244 VAL A N 1
ATOM 1887 C CA . VAL A 1 244 ? 10.389 -23.696 -6.931 1.00 56.53 244 VAL A CA 1
ATOM 1888 C C . VAL A 1 244 ? 10.392 -23.157 -8.355 1.00 56.53 244 VAL A C 1
ATOM 1890 O O . VAL A 1 244 ? 10.135 -21.977 -8.593 1.00 56.53 244 VAL A O 1
ATOM 1893 N N . SER A 1 245 ? 10.686 -24.033 -9.314 1.00 65.25 245 SER A N 1
ATOM 1894 C CA . SER A 1 245 ? 10.548 -23.733 -10.736 1.00 65.25 245 SER A CA 1
ATOM 1895 C C . SER A 1 245 ? 9.080 -23.852 -11.164 1.00 65.25 245 SER A C 1
ATOM 1897 O O . SER A 1 245 ? 8.400 -24.855 -10.929 1.00 65.25 245 SER A O 1
ATOM 1899 N N . LYS A 1 246 ? 8.544 -22.801 -11.792 1.00 75.00 246 LYS A N 1
ATOM 1900 C CA . LYS A 1 246 ? 7.208 -22.826 -12.395 1.00 75.00 246 LYS A CA 1
ATOM 1901 C C . LYS A 1 246 ? 7.346 -23.120 -13.881 1.00 75.00 246 LYS A C 1
ATOM 1903 O O . LYS A 1 246 ? 7.822 -22.283 -14.642 1.00 75.00 246 LYS A O 1
ATOM 1908 N N . LYS A 1 247 ? 6.889 -24.294 -14.311 1.00 77.19 247 LYS A N 1
ATOM 1909 C CA . LYS A 1 247 ? 6.878 -24.671 -15.728 1.00 77.19 247 LYS A CA 1
ATOM 1910 C C . LYS A 1 247 ? 5.887 -23.805 -16.516 1.00 77.19 247 LYS A C 1
ATOM 1912 O O . LYS A 1 247 ? 4.713 -23.720 -16.158 1.00 77.19 247 LYS A O 1
ATOM 1917 N N . ILE A 1 248 ? 6.369 -23.182 -17.586 1.00 79.31 248 ILE A N 1
ATOM 1918 C CA . ILE A 1 248 ? 5.595 -22.336 -18.505 1.00 79.31 248 ILE A CA 1
ATOM 1919 C C . ILE A 1 248 ? 5.122 -23.161 -19.707 1.00 79.31 248 ILE A C 1
ATOM 1921 O O . ILE A 1 248 ? 4.000 -22.985 -20.175 1.00 79.31 248 ILE A O 1
ATOM 1925 N N . GLY A 1 249 ? 5.956 -24.093 -20.179 1.00 74.81 249 GLY A N 1
ATOM 1926 C CA . GLY A 1 249 ? 5.649 -24.975 -21.307 1.00 74.81 249 GLY A CA 1
ATOM 1927 C C . GLY A 1 249 ? 6.659 -26.115 -21.464 1.00 74.81 249 GLY A C 1
ATOM 1928 O O . GLY A 1 249 ? 7.706 -26.108 -20.815 1.00 74.81 249 GLY A O 1
ATOM 1929 N N . SER A 1 250 ? 6.323 -27.112 -22.290 1.00 70.19 250 SER A N 1
ATOM 1930 C CA . SER A 1 250 ? 7.228 -28.169 -22.785 1.00 70.19 250 SER A CA 1
ATOM 1931 C C . SER A 1 250 ? 6.802 -28.727 -24.123 1.00 70.19 250 SER A C 1
ATOM 1933 O O . SER A 1 250 ? 5.570 -28.716 -24.341 1.00 70.19 250 SER A O 1
#

Sequence (250 aa):
VTGGAFTIQSTKYYPTLGGHKLTDLLTTYLGTEFRNKFKIDPTESRRSISKLKFEAEKCKHVLSTMSTAHCSVESLCDGVDFSHNITRARFENLIGPYITEYIQPIMDILNNTSHTVMDIKKIILCGGTMKIPKLQERIGSIFPCGEVLNCRWSPDEIMAIGAAIHASNLVSHGVRDKDLNTTDVELFGLSKDLCLEIDGAEPIVIREGTIVPIKIQTIVELAKVVDNKLTIAISEREDNGNDVSKKIGS